Protein AF-A0A2E8YVP8-F1 (afdb_monomer)

Sequence (192 aa):
MTGPLPTWDESARPTTTTYDDADPGAVARGDHLRQIHDMYRQGLDQVAAALDTAVAARDDEAASATALGEARSGIHALGAPVRTAGSWCGQLCRAVEQHHRIEDAVLYPALRAADDGLAAVLDRLGEEHDVVHALLGRLDDALVVVAREPGDPAHLDALVKVYGHFRTLLESHFRYEESQIGTALGVHHVMV

Secondary structure (DSSP, 8-state):
--PPPP---GGG---PPP-TT--HHHHHHHHHHHHHHHHHHHHHHHHHHHHHHHHHTTT-HHHHHHHHHHHHHHHHTTT---SS--SGGGTGGGHHHHHHHHIIIIIHHHHHHH-GGGHHHHHHHHHHHHHHHHHHHHHHHHHHHHHHSTT-HHHHHHHHHHHHHHHHHHHHHHHHHHHHHHHHHHHTT---

Radius of gyration: 18.47 Å; Cα contacts (8 Å, |Δi|>4): 197; chains: 1; bounding box: 49×34×51 Å

Mean predicted aligned error: 5.98 Å

Solvent-accessible surface area (backbone atoms only — not comparable to full-atom values): 10652 Å² total; per-residu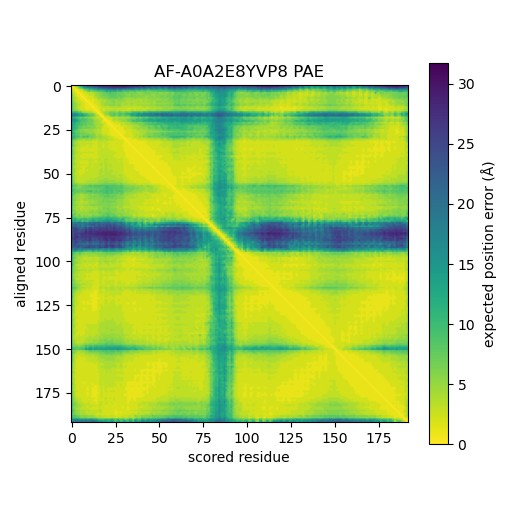e (Å²): 145,83,74,80,80,87,83,78,67,72,88,74,56,65,78,50,83,78,70,81,85,57,52,73,66,21,43,59,60,12,44,55,60,52,55,55,49,52,56,50,52,52,47,53,50,54,26,49,54,21,47,54,46,20,64,74,26,62,92,37,64,70,58,17,51,51,22,46,51,51,21,50,54,39,48,32,27,55,36,27,89,76,92,73,90,89,57,86,65,66,66,41,24,45,43,51,57,48,48,52,48,44,36,67,73,48,49,46,57,52,47,42,75,74,36,72,69,41,45,63,40,50,54,5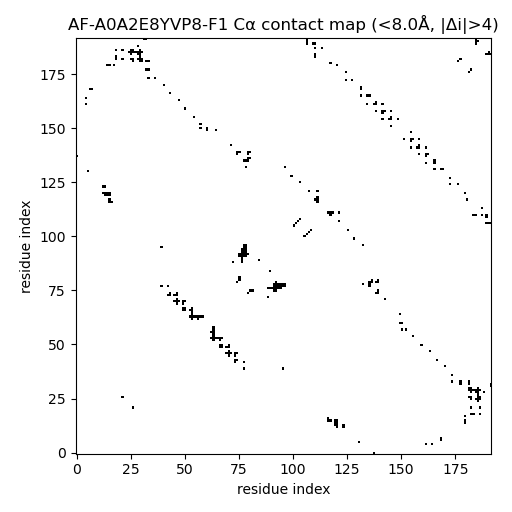0,50,54,57,48,49,56,54,52,54,55,45,32,49,54,46,46,53,33,52,52,49,33,73,75,50,70,88,48,67,68,44,50,53,51,36,53,52,51,48,54,52,46,52,54,49,54,55,52,47,51,53,50,48,44,73,62,44,22,48,50,28,22,68,70,68,55,84,131

pLDDT: mean 85.73, std 14.08, range [39.97, 97.88]

Nearest PDB structures (foldseek):
  6egc-assembly1_A  TM=6.311E-01  e=5.365E-01  synthetic construct
  6ied-assembly1_A  TM=3.470E-01  e=7.064E+00  Bacillus subtilis subsp. subtilis str. 168
  7sqc-assembly1_1X  TM=2.617E-01  e=7.758E+00  Chlamydomonas reinhardtii

Structure (mmCIF, N/CA/C/O backbone):
data_AF-A0A2E8YVP8-F1
#
_entry.id   AF-A0A2E8YVP8-F1
#
loop_
_atom_site.group_PDB
_atom_site.id
_atom_site.type_symbol
_atom_site.label_atom_id
_atom_site.label_alt_id
_atom_site.label_comp_id
_atom_site.label_asym_id
_atom_site.label_entity_id
_atom_site.label_seq_id
_atom_site.pdbx_PDB_ins_code
_atom_site.Cartn_x
_atom_site.Cartn_y
_atom_site.Cartn_z
_atom_site.occupancy
_atom_site.B_iso_or_equiv
_atom_site.auth_seq_id
_atom_site.auth_comp_id
_atom_site.auth_asym_id
_atom_site.auth_atom_id
_atom_site.pdbx_PDB_model_num
ATOM 1 N N . MET A 1 1 ? -17.710 -13.705 5.994 1.00 51.75 1 MET A N 1
ATOM 2 C CA . MET A 1 1 ? -16.408 -13.004 5.951 1.00 51.75 1 MET A CA 1
ATOM 3 C C . MET A 1 1 ? -15.440 -13.536 7.014 1.00 51.75 1 MET A C 1
ATOM 5 O O . MET A 1 1 ? -14.935 -12.793 7.840 1.00 51.75 1 MET A O 1
ATOM 9 N N . THR A 1 2 ? -15.171 -14.841 7.030 1.00 57.25 2 THR A N 1
ATOM 10 C CA . THR A 1 2 ? -14.447 -15.500 8.142 1.00 57.25 2 THR A CA 1
ATOM 11 C C . THR A 1 2 ? -13.224 -16.289 7.672 1.00 57.25 2 THR A C 1
ATOM 13 O O . THR A 1 2 ? -12.703 -17.125 8.403 1.00 57.25 2 THR A O 1
ATOM 16 N N . GLY A 1 3 ? -12.755 -16.031 6.448 1.00 71.50 3 GLY A N 1
ATOM 17 C CA . GLY A 1 3 ? -11.550 -16.665 5.921 1.00 71.50 3 GLY A CA 1
ATOM 18 C C . GLY A 1 3 ? -10.274 -16.120 6.577 1.00 71.50 3 GLY A C 1
ATOM 19 O O . GLY A 1 3 ? -10.252 -14.951 6.997 1.00 71.50 3 GLY A O 1
ATOM 20 N N . PRO A 1 4 ? -9.202 -16.931 6.647 1.00 86.38 4 PRO A N 1
ATOM 21 C CA . PRO A 1 4 ? -7.904 -16.466 7.121 1.00 86.38 4 PRO A CA 1
ATOM 22 C C . PRO A 1 4 ? -7.440 -15.233 6.332 1.00 86.38 4 PRO A C 1
ATOM 24 O O . PRO A 1 4 ? -7.869 -14.980 5.201 1.00 86.38 4 PRO A O 1
ATOM 27 N N . LEU A 1 5 ? -6.615 -14.403 6.965 1.00 88.75 5 LEU A N 1
ATOM 28 C CA . LEU A 1 5 ? -5.950 -13.314 6.260 1.00 88.75 5 LEU A CA 1
ATOM 29 C C . LEU A 1 5 ? -4.903 -13.932 5.316 1.00 88.75 5 LEU A C 1
ATOM 31 O O . LEU A 1 5 ? -4.188 -14.837 5.749 1.00 88.75 5 LEU A O 1
ATOM 35 N N . PRO A 1 6 ? -4.855 -13.519 4.037 1.00 90.69 6 PRO A N 1
ATOM 36 C CA . PRO A 1 6 ? -3.891 -14.049 3.078 1.00 90.69 6 PRO A CA 1
ATOM 37 C C . PRO A 1 6 ? -2.466 -13.737 3.534 1.00 90.69 6 PRO A C 1
ATOM 39 O O . PRO A 1 6 ? -2.234 -12.733 4.196 1.00 90.69 6 PRO A O 1
ATOM 42 N N . THR A 1 7 ? -1.504 -14.570 3.167 1.00 91.31 7 THR A N 1
ATOM 43 C CA . THR A 1 7 ? -0.080 -14.351 3.448 1.00 91.31 7 THR A CA 1
ATOM 44 C C . THR A 1 7 ? 0.718 -14.618 2.186 1.00 91.31 7 THR A C 1
ATOM 46 O O . THR A 1 7 ? 0.328 -15.475 1.391 1.00 91.31 7 THR A O 1
ATOM 49 N N . TRP A 1 8 ? 1.844 -13.935 2.016 1.00 92.75 8 TRP A N 1
ATOM 50 C CA . TRP A 1 8 ? 2.792 -14.241 0.950 1.00 92.75 8 TRP A CA 1
ATOM 51 C C . TRP A 1 8 ? 3.976 -15.023 1.505 1.00 92.75 8 TRP A C 1
ATOM 53 O O . TRP A 1 8 ? 4.481 -14.711 2.582 1.00 92.75 8 TRP A O 1
ATOM 63 N N . ASP A 1 9 ? 4.417 -16.033 0.760 1.00 93.38 9 ASP A N 1
ATOM 64 C CA . ASP A 1 9 ? 5.746 -16.599 0.951 1.00 93.38 9 ASP A CA 1
ATOM 65 C C . ASP A 1 9 ? 6.746 -15.683 0.243 1.00 93.38 9 ASP A C 1
ATOM 67 O O . ASP A 1 9 ? 6.976 -15.797 -0.960 1.00 93.38 9 ASP A O 1
ATOM 71 N N . GLU A 1 10 ? 7.301 -14.728 0.988 1.00 93.25 10 GLU A N 1
ATOM 72 C CA . GLU A 1 10 ? 8.244 -13.757 0.430 1.00 93.25 10 GLU A CA 1
ATOM 73 C C . GLU A 1 10 ? 9.503 -14.430 -0.134 1.00 93.25 10 GLU A C 1
ATOM 75 O O . GLU A 1 10 ? 10.103 -13.902 -1.065 1.00 93.25 10 GLU A O 1
ATOM 80 N N . SER A 1 11 ? 9.879 -15.609 0.379 1.00 93.56 11 SER A N 1
ATOM 81 C CA . SER A 1 11 ? 11.057 -16.346 -0.092 1.00 93.56 11 SER A CA 1
ATOM 82 C C . SER A 1 11 ? 10.854 -17.008 -1.456 1.00 93.56 11 SER A C 1
ATOM 84 O O . SER A 1 11 ? 11.827 -17.321 -2.139 1.00 93.56 11 SER A O 1
ATOM 86 N N . ALA A 1 12 ? 9.596 -17.191 -1.862 1.00 94.62 12 ALA A N 1
ATOM 87 C CA . ALA A 1 12 ? 9.220 -17.745 -3.155 1.00 94.62 12 ALA A CA 1
ATOM 88 C C . ALA A 1 12 ? 9.044 -16.674 -4.245 1.00 94.62 12 ALA A C 1
ATOM 90 O O . ALA A 1 12 ? 8.767 -17.022 -5.395 1.00 94.62 12 ALA A O 1
ATOM 91 N N . ARG A 1 13 ? 9.182 -15.379 -3.915 1.00 97.00 13 ARG A N 1
ATOM 92 C CA . ARG A 1 13 ? 9.073 -14.298 -4.901 1.00 97.00 13 ARG A CA 1
ATOM 93 C C . ARG A 1 13 ? 10.188 -14.423 -5.951 1.00 97.00 13 ARG A C 1
ATOM 95 O O . ARG A 1 13 ? 11.355 -14.542 -5.575 1.00 97.00 13 ARG A O 1
ATOM 102 N N . PRO A 1 14 ? 9.865 -14.377 -7.257 1.00 97.06 14 PRO A N 1
ATOM 103 C CA . PRO A 1 14 ? 10.881 -14.341 -8.297 1.00 97.06 14 PRO A CA 1
ATOM 104 C C . PRO A 1 14 ? 11.706 -13.059 -8.184 1.00 97.06 14 PRO A C 1
ATOM 106 O O . PRO A 1 14 ? 11.237 -12.040 -7.680 1.00 97.06 14 PRO A O 1
ATOM 109 N N . THR A 1 15 ? 12.931 -13.094 -8.685 1.00 94.25 15 THR A N 1
ATOM 110 C CA . THR A 1 15 ? 13.772 -11.902 -8.786 1.00 94.25 15 THR A CA 1
ATOM 111 C C . THR A 1 15 ? 14.231 -11.719 -10.219 1.00 94.25 15 THR A C 1
ATOM 113 O O . THR A 1 15 ? 14.512 -12.702 -10.906 1.00 94.25 15 THR A O 1
ATOM 116 N N . THR A 1 16 ? 14.326 -10.472 -10.665 1.00 85.00 16 THR A N 1
ATOM 117 C CA . THR A 1 16 ? 14.905 -10.154 -11.974 1.00 85.00 16 THR A CA 1
ATOM 118 C C . THR A 1 16 ? 16.432 -10.057 -11.899 1.00 85.00 16 THR A C 1
ATOM 120 O O . THR A 1 16 ? 17.027 -10.095 -10.819 1.00 85.00 16 THR A O 1
ATOM 123 N N . THR A 1 17 ? 17.076 -9.948 -13.061 1.00 75.25 17 THR A N 1
ATOM 124 C CA . THR A 1 17 ? 18.485 -9.554 -13.139 1.00 75.25 17 THR A CA 1
ATOM 125 C C . THR A 1 17 ? 18.629 -8.126 -12.628 1.00 75.25 17 THR A C 1
ATOM 127 O O . THR A 1 17 ? 17.827 -7.250 -12.943 1.00 75.25 17 THR A O 1
ATOM 130 N N . THR A 1 18 ? 19.653 -7.893 -11.819 1.00 76.00 18 THR A N 1
ATOM 131 C CA . THR A 1 18 ? 19.935 -6.583 -11.250 1.00 76.00 18 THR A CA 1
ATOM 132 C C . THR A 1 18 ? 20.455 -5.630 -12.325 1.00 76.00 18 THR A C 1
ATOM 134 O O . THR A 1 18 ? 21.320 -5.972 -13.131 1.00 76.00 18 THR A O 1
ATOM 137 N N . TYR A 1 19 ? 19.944 -4.400 -12.331 1.00 85.88 19 TYR A N 1
ATOM 138 C CA . TYR A 1 19 ? 20.445 -3.319 -13.183 1.00 85.88 19 TYR A CA 1
ATOM 139 C C . TYR A 1 19 ? 21.684 -2.669 -12.540 1.00 85.88 19 TYR A C 1
ATOM 141 O O . TYR A 1 19 ? 21.723 -1.457 -12.341 1.00 85.88 19 TYR A O 1
ATOM 149 N N . ASP A 1 20 ? 22.681 -3.484 -12.174 1.00 82.56 20 ASP A N 1
ATOM 150 C CA . ASP A 1 20 ? 23.844 -3.059 -11.372 1.00 82.56 20 ASP A CA 1
ATOM 151 C C . ASP A 1 20 ? 24.718 -2.018 -12.087 1.00 82.56 20 ASP A C 1
ATOM 153 O O . ASP A 1 20 ? 25.321 -1.160 -11.443 1.00 82.56 20 ASP A O 1
ATOM 157 N N . ASP A 1 21 ? 24.738 -2.055 -13.422 1.00 86.56 21 ASP A N 1
ATOM 158 C CA . ASP A 1 21 ? 25.460 -1.101 -14.270 1.00 86.56 21 ASP A CA 1
ATOM 159 C C . ASP A 1 21 ? 24.611 0.133 -14.651 1.00 86.56 21 ASP A C 1
ATOM 161 O O . ASP A 1 21 ? 25.024 0.934 -15.496 1.00 86.56 21 ASP A O 1
ATOM 165 N N . ALA A 1 22 ? 23.412 0.301 -14.073 1.00 89.25 22 ALA A N 1
ATOM 166 C CA . ALA A 1 22 ? 22.547 1.441 -14.369 1.00 89.25 22 ALA A CA 1
ATOM 167 C C . ALA A 1 22 ? 23.219 2.769 -14.000 1.00 89.25 22 ALA A C 1
ATOM 169 O O . ALA A 1 22 ? 23.751 2.952 -12.903 1.00 89.25 22 ALA A O 1
ATOM 170 N N . ASP A 1 23 ? 23.147 3.741 -14.912 1.00 92.62 23 ASP A N 1
ATOM 171 C CA . ASP A 1 23 ? 23.671 5.069 -14.634 1.00 92.62 23 ASP A CA 1
ATOM 172 C C . ASP A 1 23 ? 22.847 5.765 -13.526 1.00 92.62 23 ASP A C 1
ATOM 174 O O . ASP A 1 23 ? 21.640 5.525 -13.400 1.00 92.62 23 ASP A O 1
ATOM 178 N N . PRO A 1 24 ? 23.445 6.677 -12.736 1.00 91.38 24 PRO A N 1
ATOM 179 C CA . PRO A 1 24 ? 22.725 7.385 -11.675 1.00 91.38 24 PRO A CA 1
ATOM 180 C C . PRO A 1 24 ? 21.468 8.128 -12.153 1.00 91.38 24 PRO A C 1
ATOM 182 O O . PRO A 1 24 ? 20.523 8.307 -11.388 1.00 91.38 24 PRO A O 1
ATOM 185 N N . GLY A 1 25 ? 21.436 8.559 -13.416 1.00 88.62 25 GLY A N 1
ATOM 186 C CA . GLY A 1 25 ? 20.264 9.166 -14.028 1.00 88.62 25 GLY A CA 1
ATOM 187 C C . GLY A 1 25 ? 19.136 8.162 -14.267 1.00 88.62 25 GLY A C 1
ATOM 188 O O . GLY A 1 25 ? 17.979 8.532 -14.092 1.00 88.62 25 GLY A O 1
ATOM 189 N N . ALA A 1 26 ? 19.430 6.913 -14.635 1.00 87.94 26 ALA A N 1
ATOM 190 C CA . ALA A 1 26 ? 18.430 5.846 -14.727 1.00 87.94 26 ALA A CA 1
ATOM 191 C C . ALA A 1 26 ? 17.824 5.535 -13.357 1.00 87.94 26 ALA A C 1
ATOM 193 O O . ALA A 1 26 ? 16.604 5.525 -13.221 1.00 87.94 26 ALA A O 1
ATOM 194 N N . VAL A 1 27 ? 18.655 5.404 -12.322 1.00 87.88 27 VAL A N 1
ATOM 195 C CA . VAL A 1 27 ? 18.172 5.217 -10.945 1.00 87.88 27 VAL A CA 1
ATOM 196 C C . VAL A 1 27 ? 17.266 6.379 -10.522 1.00 87.88 27 VAL A C 1
ATOM 198 O O . VAL A 1 27 ? 16.164 6.152 -10.034 1.00 87.88 27 VAL A O 1
ATOM 201 N N . ALA A 1 28 ? 17.676 7.624 -10.785 1.00 88.00 28 ALA A N 1
ATOM 202 C CA . ALA A 1 28 ? 16.879 8.805 -10.450 1.00 88.00 28 ALA A CA 1
ATOM 203 C C . ALA A 1 28 ? 15.550 8.889 -11.224 1.00 88.00 28 ALA A C 1
ATOM 205 O O . ALA A 1 28 ? 14.553 9.340 -10.668 1.00 88.00 28 ALA A O 1
ATOM 206 N N . ARG A 1 29 ? 15.510 8.451 -12.492 1.00 86.31 29 ARG A N 1
ATOM 207 C CA . ARG A 1 29 ? 14.262 8.374 -13.275 1.00 86.31 29 ARG A CA 1
ATOM 208 C C . ARG A 1 29 ? 13.291 7.340 -12.702 1.00 86.31 29 ARG A C 1
ATOM 210 O O . ARG A 1 29 ? 12.091 7.587 -12.692 1.00 86.31 29 ARG A O 1
ATOM 217 N N . GLY A 1 30 ? 13.816 6.220 -12.210 1.00 84.06 30 GLY A N 1
ATOM 218 C CA . GLY A 1 30 ? 13.044 5.151 -11.574 1.00 84.06 30 GLY A CA 1
ATOM 219 C C . GLY A 1 30 ? 12.502 5.482 -10.180 1.00 84.06 30 GLY A C 1
ATOM 220 O O . GLY A 1 30 ? 11.604 4.810 -9.681 1.00 84.06 30 GLY A O 1
ATOM 221 N N . ASP A 1 31 ? 13.016 6.540 -9.549 1.00 89.12 31 ASP A N 1
ATOM 222 C CA . ASP A 1 31 ? 12.697 6.903 -8.165 1.00 89.12 31 ASP A CA 1
ATOM 223 C C . ASP A 1 31 ? 11.261 7.430 -7.977 1.00 89.12 31 ASP A C 1
ATOM 225 O O . ASP A 1 31 ? 10.768 7.505 -6.850 1.00 89.12 31 ASP A O 1
ATOM 229 N N . HIS A 1 32 ? 10.564 7.782 -9.066 1.00 88.88 32 HIS A N 1
ATOM 230 C CA . HIS A 1 32 ? 9.198 8.307 -8.987 1.00 88.88 32 HIS A CA 1
ATOM 231 C C . HIS A 1 32 ? 8.217 7.305 -8.360 1.00 88.88 32 HIS A C 1
ATOM 233 O O . HIS A 1 32 ? 7.382 7.703 -7.548 1.00 88.88 32 HIS A O 1
ATOM 239 N N . LEU A 1 33 ? 8.373 6.009 -8.657 1.00 91.88 33 LEU A N 1
ATOM 240 C CA . LEU A 1 33 ? 7.554 4.944 -8.074 1.00 91.88 33 LEU A CA 1
ATOM 241 C C . LEU A 1 33 ? 7.644 4.946 -6.540 1.00 91.88 33 LEU A C 1
ATOM 243 O O . LEU A 1 33 ? 6.638 5.043 -5.841 1.00 91.88 33 LEU A O 1
ATOM 247 N N . ARG A 1 34 ? 8.871 4.971 -6.009 1.00 92.44 34 ARG A N 1
ATOM 248 C CA . ARG A 1 34 ? 9.121 5.044 -4.564 1.00 92.44 34 ARG A CA 1
ATOM 249 C C . ARG A 1 34 ? 8.517 6.306 -3.941 1.00 92.44 34 ARG A C 1
ATOM 251 O O . ARG A 1 34 ? 7.981 6.248 -2.841 1.00 92.44 34 ARG A O 1
ATOM 258 N N . GLN A 1 35 ? 8.575 7.448 -4.628 1.00 90.06 35 GLN A N 1
ATOM 259 C CA . GLN A 1 35 ? 7.973 8.695 -4.136 1.00 90.06 35 GLN A CA 1
ATOM 260 C C . GLN A 1 35 ? 6.442 8.597 -4.033 1.00 90.06 35 GLN A C 1
ATOM 262 O O . GLN A 1 35 ? 5.859 9.102 -3.071 1.00 90.06 35 GLN A O 1
ATOM 267 N N . ILE A 1 36 ? 5.793 7.929 -4.992 1.00 88.00 36 ILE A N 1
ATOM 268 C CA . ILE A 1 36 ? 4.358 7.621 -4.935 1.00 88.00 36 ILE A CA 1
ATOM 269 C C . ILE A 1 36 ? 4.068 6.688 -3.749 1.00 88.00 36 ILE A C 1
ATOM 271 O O . ILE A 1 36 ? 3.160 6.966 -2.962 1.00 88.00 36 ILE A O 1
ATOM 275 N N . HIS A 1 37 ? 4.872 5.642 -3.545 1.00 92.75 37 HIS A N 1
ATOM 276 C CA . HIS A 1 37 ? 4.718 4.745 -2.395 1.00 92.75 37 HIS A CA 1
ATOM 277 C C . HIS A 1 37 ? 4.914 5.455 -1.055 1.00 92.75 37 HIS A C 1
ATOM 279 O O . HIS A 1 37 ? 4.157 5.214 -0.117 1.00 92.75 37 HIS A O 1
ATOM 285 N N . ASP A 1 38 ? 5.868 6.380 -0.950 1.00 90.81 38 ASP A N 1
ATOM 286 C CA . ASP A 1 38 ? 6.093 7.166 0.266 1.00 90.81 38 ASP A CA 1
ATOM 287 C C . ASP A 1 38 ? 4.871 8.016 0.638 1.00 90.81 38 ASP A C 1
ATOM 289 O O . ASP A 1 38 ? 4.542 8.147 1.821 1.00 90.81 38 ASP A O 1
ATOM 293 N N . MET A 1 39 ? 4.147 8.547 -0.352 1.00 86.75 39 MET A N 1
ATOM 294 C CA . MET A 1 39 ? 2.866 9.218 -0.116 1.00 86.75 39 MET A CA 1
ATOM 295 C C . MET A 1 39 ? 1.829 8.243 0.471 1.00 86.75 39 MET A C 1
ATOM 297 O O . MET A 1 39 ? 1.125 8.596 1.422 1.00 86.75 39 MET A O 1
ATOM 301 N N . TYR A 1 40 ? 1.747 7.008 -0.034 1.00 87.19 40 TYR A N 1
ATOM 302 C CA . TYR A 1 40 ? 0.845 5.989 0.520 1.00 87.19 40 TYR A CA 1
ATOM 303 C C . TYR A 1 40 ? 1.248 5.540 1.924 1.00 87.19 40 TYR A C 1
ATOM 305 O O . TYR A 1 40 ? 0.380 5.414 2.790 1.00 87.19 40 TYR A O 1
ATOM 313 N N . ARG A 1 41 ? 2.548 5.381 2.196 1.00 91.12 41 ARG A N 1
ATOM 314 C CA . ARG A 1 41 ? 3.078 5.095 3.540 1.00 91.12 41 ARG A CA 1
ATOM 315 C C . ARG A 1 41 ? 2.642 6.152 4.553 1.00 91.12 41 ARG A C 1
ATOM 317 O O . ARG A 1 41 ? 2.144 5.801 5.620 1.00 91.12 41 ARG A O 1
ATOM 324 N N . GLN A 1 42 ? 2.720 7.433 4.193 1.00 86.25 42 GLN A N 1
ATOM 325 C CA . GLN A 1 42 ? 2.238 8.522 5.051 1.00 86.25 42 GLN A CA 1
ATOM 326 C C . GLN A 1 42 ? 0.724 8.441 5.308 1.00 86.25 42 GLN A C 1
ATOM 328 O O . GLN A 1 42 ? 0.275 8.695 6.426 1.00 86.25 42 GLN A O 1
ATOM 333 N N . GLY A 1 43 ? -0.073 8.066 4.303 1.00 85.19 43 GLY A N 1
ATOM 334 C CA . GLY A 1 43 ? -1.510 7.824 4.475 1.00 85.19 43 GLY A CA 1
ATOM 335 C C . GLY A 1 43 ? -1.804 6.660 5.430 1.00 85.19 43 GLY A C 1
ATOM 336 O O . GLY A 1 43 ? -2.675 6.767 6.295 1.00 85.19 43 GLY A O 1
ATOM 337 N N . LEU A 1 44 ? -1.032 5.572 5.338 1.00 89.81 44 LEU A N 1
ATOM 338 C CA . LEU A 1 44 ? -1.120 4.432 6.257 1.00 89.81 44 LEU A CA 1
ATOM 339 C C . LEU A 1 44 ? -0.740 4.818 7.701 1.00 89.81 44 LEU A C 1
ATOM 341 O O . LEU A 1 44 ? -1.314 4.308 8.668 1.00 89.81 44 LEU A O 1
ATOM 345 N N . ASP A 1 45 ? 0.208 5.730 7.889 1.00 89.75 45 ASP A N 1
ATOM 346 C CA . ASP A 1 45 ? 0.536 6.247 9.221 1.00 89.75 45 ASP A CA 1
ATOM 347 C C . ASP A 1 45 ? -0.618 7.039 9.836 1.00 89.75 45 ASP A C 1
ATOM 349 O O . ASP A 1 45 ? -0.946 6.844 11.007 1.00 89.75 45 ASP A O 1
ATOM 353 N N . GLN A 1 46 ? -1.295 7.864 9.037 1.00 86.94 46 GLN A N 1
ATOM 354 C CA . GLN A 1 46 ? -2.450 8.639 9.497 1.00 86.94 46 GLN A CA 1
ATOM 355 C C . GLN A 1 46 ? -3.613 7.734 9.918 1.00 86.94 46 GLN A C 1
ATOM 357 O O . GLN A 1 46 ? -4.202 7.938 10.979 1.00 86.94 46 GLN A O 1
ATOM 362 N N . VAL A 1 47 ? -3.916 6.693 9.133 1.00 88.69 47 VAL A N 1
ATOM 363 C CA . VAL A 1 47 ? -4.961 5.722 9.496 1.00 88.69 47 VAL A CA 1
ATOM 364 C C . VAL A 1 47 ? -4.596 4.961 10.770 1.00 88.69 47 VAL A C 1
ATOM 366 O O . VAL A 1 47 ? -5.459 4.764 11.624 1.00 88.69 47 VAL A O 1
ATOM 369 N N . ALA A 1 48 ? -3.333 4.549 10.920 1.00 92.38 48 ALA A N 1
ATOM 370 C CA . ALA A 1 48 ? -2.880 3.851 12.121 1.00 92.38 48 ALA A CA 1
ATOM 371 C C . ALA A 1 48 ? -3.083 4.717 13.373 1.00 92.38 48 ALA A C 1
ATOM 373 O O . ALA A 1 48 ? -3.696 4.264 14.334 1.00 92.38 48 ALA A O 1
ATOM 374 N N . ALA A 1 49 ? -2.671 5.987 13.317 1.00 91.88 49 ALA A N 1
ATOM 375 C CA . ALA A 1 49 ? -2.840 6.929 14.420 1.00 91.88 49 ALA A CA 1
ATOM 376 C C . ALA A 1 49 ? -4.319 7.167 14.784 1.00 91.88 49 ALA A C 1
ATOM 378 O O . ALA A 1 49 ? -4.666 7.272 15.964 1.00 91.88 49 ALA A O 1
ATOM 379 N N . ALA A 1 50 ? -5.207 7.219 13.787 1.00 90.75 50 ALA A N 1
ATOM 380 C CA . ALA A 1 50 ? -6.643 7.352 14.018 1.00 90.75 50 ALA A CA 1
ATOM 381 C C . ALA A 1 50 ? -7.238 6.097 14.685 1.00 90.75 50 ALA A C 1
ATOM 383 O O . ALA A 1 50 ? -8.022 6.209 15.627 1.00 90.75 50 ALA A O 1
ATOM 384 N N . LEU A 1 51 ? -6.829 4.896 14.262 1.00 92.81 51 LEU A N 1
ATOM 385 C CA . LEU A 1 51 ? -7.252 3.646 14.905 1.00 92.81 51 LEU A CA 1
ATOM 386 C C . LEU A 1 51 ? -6.720 3.523 16.338 1.00 92.81 51 LEU A C 1
ATOM 388 O O . LEU A 1 51 ? -7.482 3.156 17.230 1.00 92.81 51 LEU A O 1
ATOM 392 N N . ASP A 1 52 ? -5.463 3.891 16.584 1.00 95.12 52 ASP A N 1
ATOM 393 C CA . ASP A 1 52 ? -4.889 3.921 17.934 1.00 95.12 52 ASP A CA 1
ATOM 394 C C . ASP A 1 52 ? -5.671 4.879 18.845 1.00 95.12 52 ASP A C 1
ATOM 396 O O . ASP A 1 52 ? -5.977 4.551 19.995 1.00 95.12 52 ASP A O 1
ATOM 400 N N . THR A 1 53 ? -6.073 6.037 18.312 1.00 93.69 53 THR A N 1
ATOM 401 C CA . THR A 1 53 ? -6.926 7.001 19.020 1.00 93.69 53 THR A CA 1
ATOM 402 C C . THR A 1 53 ? -8.301 6.409 19.332 1.00 93.69 53 THR A C 1
ATOM 404 O O . THR A 1 53 ? -8.764 6.509 20.468 1.00 93.69 53 THR A O 1
ATOM 407 N N . ALA A 1 54 ? -8.935 5.731 18.370 1.00 91.19 54 ALA A N 1
ATOM 408 C CA . ALA A 1 54 ? -10.227 5.072 18.572 1.00 91.19 54 ALA A CA 1
ATOM 409 C C . ALA A 1 54 ? -10.167 3.990 19.663 1.00 91.19 54 ALA A C 1
ATOM 411 O O . ALA A 1 54 ? -11.086 3.873 20.476 1.00 91.19 54 ALA A O 1
ATOM 412 N N . VAL A 1 55 ? -9.069 3.229 19.701 1.00 93.12 55 VAL A N 1
ATOM 413 C CA . VAL A 1 55 ? -8.791 2.183 20.696 1.00 93.12 55 VAL A CA 1
ATOM 414 C C . VAL A 1 55 ? -8.520 2.774 22.081 1.00 93.12 55 VAL A C 1
ATOM 416 O O . VAL A 1 55 ? -8.963 2.209 23.087 1.00 93.12 55 VAL A O 1
ATOM 419 N N . ALA A 1 56 ? -7.805 3.897 22.158 1.00 94.38 56 ALA A N 1
ATOM 420 C CA . ALA A 1 56 ? -7.552 4.608 23.409 1.00 94.38 56 ALA A CA 1
ATOM 421 C C . ALA A 1 56 ? -8.828 5.253 23.976 1.00 94.38 56 ALA A C 1
ATOM 423 O O . ALA A 1 56 ? -9.021 5.270 25.188 1.00 94.38 56 ALA A O 1
ATOM 424 N N . ALA A 1 57 ? -9.716 5.727 23.102 1.00 91.94 57 ALA A N 1
ATOM 425 C CA . ALA A 1 57 ? -10.984 6.357 23.452 1.00 91.94 57 ALA A CA 1
ATOM 426 C C . ALA A 1 57 ? -12.162 5.371 23.554 1.00 91.94 57 ALA A C 1
ATOM 428 O O . ALA A 1 57 ? -13.307 5.800 23.519 1.00 91.94 57 ALA A O 1
ATOM 429 N N . ARG A 1 58 ? -11.926 4.056 23.676 1.00 87.75 58 ARG A N 1
ATOM 430 C CA . ARG A 1 58 ? -12.988 3.028 23.606 1.00 87.75 58 ARG A CA 1
ATOM 431 C C . ARG A 1 58 ? -14.134 3.195 24.618 1.00 87.75 58 ARG A C 1
ATOM 433 O O . ARG A 1 58 ? -15.234 2.727 24.352 1.00 87.75 58 ARG A O 1
ATOM 440 N N . ASP A 1 59 ? -13.871 3.848 25.751 1.00 89.62 59 ASP A N 1
ATOM 441 C CA . ASP A 1 59 ? -14.861 4.113 26.806 1.00 89.62 59 ASP A CA 1
ATOM 442 C C . ASP A 1 59 ? -15.563 5.482 26.640 1.00 89.62 59 ASP A C 1
ATOM 444 O O . ASP A 1 59 ? -16.488 5.803 27.386 1.00 89.62 59 ASP A O 1
ATOM 448 N N . ASP A 1 60 ? -15.139 6.292 25.663 1.00 90.56 60 ASP A N 1
ATOM 449 C CA . ASP A 1 60 ? -15.752 7.560 25.259 1.00 90.56 60 ASP A CA 1
ATOM 450 C C . ASP A 1 60 ? -16.303 7.414 23.834 1.00 90.56 60 ASP A C 1
ATOM 452 O O . ASP A 1 60 ? -15.590 7.552 22.837 1.00 90.56 60 ASP A O 1
ATOM 456 N N . GLU A 1 61 ? -17.600 7.119 23.739 1.00 85.38 61 GLU A N 1
ATOM 457 C CA . GLU A 1 61 ? -18.276 6.838 22.468 1.00 85.38 61 GLU A CA 1
ATOM 458 C C . GLU A 1 61 ? -18.120 7.981 21.450 1.00 85.38 61 GLU A C 1
ATOM 460 O O . GLU A 1 61 ? -17.898 7.727 20.266 1.00 85.38 61 GLU A O 1
ATOM 465 N N . ALA A 1 62 ? -18.176 9.242 21.893 1.00 88.25 62 ALA A N 1
ATOM 466 C CA . ALA A 1 62 ? -18.083 10.396 21.001 1.00 88.25 62 ALA A CA 1
ATOM 467 C C . ALA A 1 62 ? -16.657 10.582 20.457 1.00 88.25 62 ALA A C 1
ATOM 469 O O . ALA A 1 62 ? -16.469 10.839 19.260 1.00 88.25 62 ALA A O 1
ATOM 470 N N . ALA A 1 63 ? -15.649 10.425 21.317 1.00 88.75 63 ALA A N 1
ATOM 471 C CA . ALA A 1 63 ? -14.250 10.489 20.910 1.00 88.75 63 ALA A CA 1
ATOM 472 C C . ALA A 1 63 ? -13.866 9.299 20.013 1.00 88.75 63 ALA A C 1
ATOM 474 O O . ALA A 1 63 ? -13.241 9.499 18.968 1.00 88.75 63 ALA A O 1
ATOM 475 N N . SER A 1 64 ? -14.307 8.082 20.353 1.00 87.50 64 SER A N 1
ATOM 476 C CA . SER A 1 64 ? -14.080 6.885 19.535 1.00 87.50 64 SER A CA 1
ATOM 477 C C . SER A 1 64 ? -14.743 7.004 18.160 1.00 87.50 64 SER A C 1
ATOM 479 O O . SER A 1 64 ? -14.096 6.760 17.142 1.00 87.50 64 SER A O 1
ATOM 481 N N . ALA A 1 65 ? -15.997 7.469 18.095 1.00 87.00 65 ALA A N 1
ATOM 482 C CA . ALA A 1 65 ? -16.705 7.677 16.832 1.00 87.00 65 ALA A CA 1
ATOM 483 C C . ALA A 1 65 ? -16.018 8.720 15.934 1.00 87.00 65 ALA A C 1
ATOM 485 O O . ALA A 1 65 ? -15.949 8.535 14.718 1.00 87.00 65 ALA A O 1
ATOM 486 N N . THR A 1 66 ? -15.473 9.790 16.522 1.00 89.69 66 THR A N 1
ATOM 487 C CA . THR A 1 66 ? -14.709 10.807 15.782 1.00 89.69 66 THR A CA 1
ATOM 488 C C . THR A 1 66 ? -13.451 10.199 15.160 1.00 89.69 66 THR A C 1
ATOM 490 O O . THR A 1 66 ? -13.257 10.296 13.947 1.00 89.69 66 THR A O 1
ATOM 493 N N . ALA A 1 67 ? -12.648 9.493 15.959 1.00 88.00 67 ALA A N 1
ATOM 494 C CA . ALA A 1 67 ? -11.425 8.840 15.496 1.00 88.00 67 ALA A CA 1
ATOM 495 C C . ALA A 1 67 ? -11.698 7.744 14.446 1.00 88.00 67 ALA A C 1
ATOM 497 O O . ALA A 1 67 ? -10.977 7.612 13.458 1.00 88.00 67 ALA A O 1
ATOM 498 N N . LEU A 1 68 ? -12.795 6.997 14.594 1.00 87.06 68 LEU A N 1
ATOM 499 C CA . LEU A 1 68 ? -13.259 6.036 13.591 1.00 87.06 68 LEU A CA 1
ATOM 500 C C . LEU A 1 68 ? -13.683 6.706 12.281 1.00 87.06 68 LEU A C 1
ATOM 502 O O . LEU A 1 68 ? -13.451 6.149 11.208 1.00 87.06 68 LEU A O 1
ATOM 506 N N . GLY A 1 69 ? -14.280 7.897 12.342 1.00 86.31 69 GLY A N 1
ATOM 507 C CA . GLY A 1 69 ? -14.586 8.706 11.162 1.00 86.31 69 GLY A CA 1
ATOM 508 C C . GLY A 1 69 ? -13.328 9.140 10.403 1.00 86.31 69 GLY A C 1
ATOM 509 O O . GLY A 1 69 ? -13.302 9.088 9.169 1.00 86.31 69 GLY A O 1
ATOM 510 N N . GLU A 1 70 ? -12.268 9.502 11.125 1.00 87.25 70 GLU A N 1
ATOM 511 C CA . GLU A 1 70 ? -10.956 9.826 10.553 1.00 87.25 70 GLU A CA 1
ATOM 512 C C . GLU A 1 70 ? -10.295 8.592 9.930 1.00 87.25 70 GLU A C 1
ATOM 514 O O . GLU A 1 70 ? -9.920 8.626 8.756 1.00 87.25 70 GLU A O 1
ATOM 519 N N . ALA A 1 71 ? -10.244 7.472 10.661 1.00 85.44 71 ALA A N 1
ATOM 520 C CA . ALA A 1 71 ? -9.707 6.206 10.164 1.00 85.44 71 ALA A CA 1
ATOM 521 C C . ALA A 1 71 ? -10.453 5.736 8.909 1.00 85.44 71 ALA A C 1
ATOM 523 O O . ALA A 1 71 ? -9.832 5.367 7.915 1.00 85.44 71 ALA A O 1
ATOM 524 N N . ARG A 1 72 ? -11.790 5.815 8.914 1.00 82.94 72 ARG A N 1
ATOM 525 C CA . ARG A 1 72 ? -12.628 5.505 7.751 1.00 82.94 72 ARG A CA 1
ATOM 526 C C . ARG A 1 72 ? -12.285 6.396 6.566 1.00 82.94 72 ARG A C 1
ATOM 528 O O . ARG A 1 72 ? -12.121 5.887 5.464 1.00 82.94 72 ARG A O 1
ATOM 535 N N . SER A 1 73 ? -12.173 7.704 6.785 1.00 81.69 73 SER A N 1
ATOM 536 C CA . SER A 1 73 ? -11.836 8.660 5.727 1.00 81.69 73 SER A CA 1
ATOM 537 C C . SER A 1 73 ? -10.459 8.369 5.127 1.00 81.69 73 SER A C 1
ATOM 539 O O . SER A 1 73 ? -10.316 8.394 3.907 1.00 81.69 73 SER A O 1
ATOM 541 N N . GLY A 1 74 ? -9.475 8.031 5.965 1.00 77.38 74 GLY A N 1
ATOM 542 C CA . GLY A 1 74 ? -8.134 7.643 5.533 1.00 77.38 74 GLY A CA 1
ATOM 543 C C . GLY A 1 74 ? -8.093 6.294 4.802 1.00 77.38 74 GLY A C 1
ATOM 544 O O . GLY A 1 74 ? -7.455 6.189 3.764 1.00 77.38 74 GLY A O 1
ATOM 545 N N . ILE A 1 75 ? -8.822 5.274 5.266 1.00 75.62 75 ILE A N 1
ATOM 546 C CA . ILE A 1 75 ? -8.915 3.969 4.580 1.00 75.62 75 ILE A CA 1
ATOM 547 C C . ILE A 1 75 ? -9.639 4.108 3.244 1.00 75.62 75 ILE A C 1
ATOM 549 O O . ILE A 1 75 ? -9.214 3.541 2.240 1.00 75.62 75 ILE A O 1
ATOM 553 N N . HIS A 1 76 ? -10.723 4.883 3.207 1.00 71.69 76 HIS A N 1
ATOM 554 C CA . HIS A 1 76 ? -11.430 5.185 1.965 1.00 71.69 76 HIS A CA 1
ATOM 555 C C . HIS A 1 76 ? -10.495 5.880 0.988 1.00 71.69 76 HIS A C 1
ATOM 557 O O . HIS A 1 76 ? -10.412 5.456 -0.161 1.00 71.69 76 HIS A O 1
ATOM 563 N N . ALA A 1 77 ? -9.690 6.825 1.470 1.00 68.88 77 ALA A N 1
ATOM 564 C CA . ALA A 1 77 ? -8.609 7.439 0.716 1.00 68.88 77 ALA A CA 1
ATOM 565 C C . ALA A 1 77 ? -7.528 6.464 0.193 1.00 68.88 77 ALA A C 1
ATOM 567 O O . ALA A 1 77 ? -6.771 6.863 -0.678 1.00 68.88 77 ALA A O 1
ATOM 568 N N . LEU A 1 78 ? -7.458 5.208 0.642 1.00 66.19 78 LEU A N 1
ATOM 569 C CA . LEU A 1 78 ? -6.487 4.207 0.173 1.00 66.19 78 LEU A CA 1
ATOM 570 C C . LEU A 1 78 ? -7.065 3.176 -0.817 1.00 66.19 78 LEU A C 1
ATOM 572 O O . LEU A 1 78 ? -6.336 2.279 -1.224 1.00 66.19 78 LEU A O 1
ATOM 576 N N . GLY A 1 79 ? -8.333 3.291 -1.242 1.00 56.75 79 GLY A N 1
ATOM 577 C CA . GLY A 1 79 ? -8.885 2.435 -2.311 1.00 56.75 79 GLY A CA 1
ATOM 578 C C . GLY A 1 79 ? -10.050 1.512 -1.937 1.00 56.75 79 GLY A C 1
ATOM 579 O O . GLY A 1 79 ? -10.296 0.536 -2.639 1.00 56.75 79 GLY A O 1
ATOM 580 N N . ALA A 1 80 ? -10.786 1.771 -0.853 1.00 51.72 80 ALA A N 1
ATOM 581 C CA . ALA A 1 80 ? -12.024 1.034 -0.572 1.00 51.72 80 ALA A CA 1
ATOM 582 C C . ALA A 1 80 ? -13.199 1.532 -1.455 1.00 51.72 80 ALA A C 1
ATOM 584 O O . ALA A 1 80 ? -13.388 2.746 -1.591 1.00 51.72 80 ALA A O 1
ATOM 585 N N . PRO A 1 81 ? -14.033 0.642 -2.036 1.00 46.38 81 PRO A N 1
ATOM 586 C CA . PRO A 1 81 ? -15.140 1.043 -2.901 1.00 46.38 81 PRO A CA 1
ATOM 587 C C . PRO A 1 81 ? -16.232 1.794 -2.122 1.00 46.38 81 PRO A C 1
ATOM 589 O O . PRO A 1 81 ? -17.013 1.222 -1.366 1.00 46.38 81 PRO A O 1
ATOM 592 N N . VAL A 1 82 ? -16.338 3.102 -2.355 1.00 45.38 82 VAL A N 1
ATOM 593 C CA . VAL A 1 82 ? -17.352 3.962 -1.735 1.00 45.38 82 VAL A CA 1
ATOM 594 C C . VAL A 1 82 ? -18.742 3.696 -2.335 1.00 45.38 82 VAL A C 1
ATOM 596 O O . VAL A 1 82 ? -18.960 3.903 -3.527 1.00 45.38 82 VAL A O 1
ATOM 599 N N . ARG A 1 83 ? -19.732 3.332 -1.503 1.00 46.41 83 ARG A N 1
ATOM 600 C CA . ARG A 1 83 ? -21.159 3.290 -1.907 1.00 46.41 83 ARG A CA 1
ATOM 601 C C . ARG A 1 83 ? -21.918 4.623 -1.760 1.00 46.41 83 ARG A C 1
ATOM 603 O O . ARG A 1 83 ? -23.097 4.670 -2.091 1.00 46.41 83 ARG A O 1
ATOM 610 N N . THR A 1 84 ? -21.283 5.713 -1.322 1.00 43.59 84 THR A N 1
ATOM 611 C CA . THR A 1 84 ? -21.922 7.046 -1.204 1.00 43.59 84 THR A CA 1
ATOM 612 C C . THR A 1 84 ? -20.944 8.201 -1.434 1.00 43.59 84 THR A C 1
ATOM 614 O O . THR A 1 84 ? -20.007 8.390 -0.666 1.00 43.59 84 THR A O 1
ATOM 617 N N . ALA A 1 85 ? -21.184 8.986 -2.486 1.00 41.69 85 ALA A N 1
ATOM 618 C CA . ALA A 1 85 ? -20.348 10.101 -2.932 1.00 41.69 85 ALA A CA 1
ATOM 619 C C . ALA A 1 85 ? -20.494 11.383 -2.085 1.00 41.69 85 ALA A C 1
ATOM 621 O O . ALA A 1 85 ? -21.582 11.673 -1.592 1.00 41.69 85 ALA A O 1
ATOM 622 N N . GLY A 1 86 ? -19.432 12.208 -2.054 1.00 44.72 86 GLY A N 1
ATOM 623 C CA . GLY A 1 86 ? -19.574 13.665 -1.905 1.00 44.72 86 GLY A CA 1
ATOM 624 C C . GLY A 1 86 ? -18.664 14.387 -0.902 1.00 44.72 86 GLY A C 1
ATOM 625 O O . GLY A 1 86 ? -19.180 15.072 -0.030 1.00 44.72 86 GLY A O 1
ATOM 626 N N . SER A 1 87 ? -17.336 14.327 -1.039 1.00 44.12 87 SER A N 1
ATOM 627 C CA . SER A 1 87 ? -16.434 15.378 -0.524 1.00 44.12 87 SER A CA 1
ATOM 628 C C . SER A 1 87 ? -15.067 15.318 -1.223 1.00 44.12 87 SER A C 1
ATOM 630 O O . SER A 1 87 ? -14.767 14.354 -1.931 1.00 44.12 87 SER A O 1
ATOM 632 N N . TRP A 1 88 ? -14.245 16.360 -1.043 1.00 40.84 88 TRP A N 1
ATOM 633 C CA . TRP A 1 88 ? -12.865 16.505 -1.551 1.00 40.84 88 TRP A CA 1
ATOM 634 C C . TRP A 1 88 ? -11.985 15.253 -1.301 1.00 40.84 88 TRP A C 1
ATOM 636 O O . TRP A 1 88 ? -11.095 14.948 -2.093 1.00 40.84 88 TRP A O 1
ATOM 646 N N . CYS A 1 89 ? -12.346 14.444 -0.297 1.00 39.97 89 CYS A N 1
ATOM 647 C CA . CYS A 1 89 ? -11.787 13.133 0.050 1.00 39.97 89 CYS A CA 1
ATOM 648 C C . CYS A 1 89 ? -11.958 12.039 -1.031 1.00 39.97 89 CYS A C 1
ATOM 650 O O . CYS A 1 89 ? -11.262 11.028 -1.001 1.00 39.97 89 CYS A O 1
ATOM 652 N N . GLY A 1 90 ? -12.815 12.241 -2.037 1.00 40.62 90 GLY A N 1
ATOM 653 C CA . GLY A 1 90 ? -12.970 11.334 -3.180 1.00 40.62 90 GLY A CA 1
ATOM 654 C C . GLY A 1 90 ? -11.831 11.378 -4.210 1.00 40.62 90 GLY A C 1
ATOM 655 O O . GLY A 1 90 ? -11.900 10.641 -5.193 1.00 40.62 90 GLY A O 1
ATOM 656 N N . GLN A 1 91 ? -10.822 12.245 -4.047 1.00 45.72 91 GLN A N 1
ATOM 657 C CA . GLN A 1 91 ? -9.646 12.308 -4.933 1.00 45.72 91 GLN A CA 1
ATOM 658 C C . GLN A 1 91 ? -8.558 11.296 -4.552 1.00 45.72 91 GLN A C 1
ATOM 660 O O . GLN A 1 91 ? -7.964 10.704 -5.448 1.00 45.72 91 GLN A O 1
ATOM 665 N N . LEU A 1 92 ? -8.370 11.036 -3.255 1.00 44.50 92 LEU A N 1
ATOM 666 C CA . LEU A 1 92 ? -7.377 10.081 -2.757 1.00 44.50 92 LEU A CA 1
ATOM 667 C C . LEU A 1 92 ? -7.892 8.630 -2.874 1.00 44.50 92 LEU A C 1
ATOM 669 O O . LEU A 1 92 ? -7.127 7.756 -3.237 1.00 44.50 92 LEU A O 1
ATOM 673 N N . CYS A 1 93 ? -9.213 8.392 -2.758 1.00 46.12 93 CYS A N 1
ATOM 674 C CA . CYS A 1 93 ? -9.864 7.062 -2.816 1.00 46.12 93 CYS A CA 1
ATOM 675 C C . CYS A 1 93 ? -9.642 6.239 -4.096 1.00 46.12 93 CYS A C 1
ATOM 677 O O . CYS A 1 93 ? -9.980 5.065 -4.138 1.00 46.12 93 CYS A O 1
ATOM 679 N N . ARG A 1 94 ? -9.134 6.849 -5.167 1.00 56.31 94 ARG A N 1
ATOM 680 C CA . ARG A 1 94 ? -8.750 6.132 -6.383 1.00 56.31 94 ARG A CA 1
ATOM 681 C C . ARG A 1 94 ? -7.274 5.785 -6.389 1.00 56.31 94 ARG A C 1
ATOM 683 O O . ARG A 1 94 ? -6.892 5.068 -7.279 1.00 56.31 94 ARG A O 1
ATOM 690 N N . ALA A 1 95 ? -6.451 6.281 -5.475 1.00 67.12 95 ALA A N 1
ATOM 691 C CA . ALA A 1 95 ? -5.025 6.430 -5.715 1.00 67.12 95 ALA A CA 1
ATOM 692 C C . ALA A 1 95 ? -4.275 5.093 -5.797 1.00 67.12 95 ALA A C 1
ATOM 694 O O . ALA A 1 95 ? -3.695 4.860 -6.847 1.00 67.12 95 ALA A O 1
ATOM 695 N N . VAL A 1 96 ? -4.362 4.190 -4.806 1.00 73.06 96 VAL A N 1
ATOM 696 C CA . VAL A 1 96 ? -3.689 2.869 -4.881 1.00 73.06 96 VAL A CA 1
ATOM 697 C C . VAL A 1 96 ? -4.279 2.010 -6.001 1.00 73.06 96 VAL A C 1
ATOM 699 O O . VAL A 1 96 ? -3.541 1.523 -6.842 1.00 73.06 96 VAL A O 1
ATOM 702 N N . GLU A 1 97 ? -5.607 1.903 -6.100 1.00 76.69 97 GLU A N 1
ATOM 703 C CA . GLU A 1 97 ? -6.252 1.161 -7.197 1.00 76.69 97 GLU A CA 1
ATOM 704 C C . GLU A 1 97 ? -5.924 1.761 -8.583 1.00 76.69 97 GLU A C 1
ATOM 706 O O . GLU A 1 97 ? -5.768 1.049 -9.565 1.00 76.69 97 GLU A O 1
ATOM 711 N N . GLN A 1 98 ? -5.818 3.087 -8.698 1.00 81.88 98 GLN A N 1
ATOM 712 C CA . GLN A 1 98 ? -5.442 3.798 -9.925 1.00 81.88 98 GLN A CA 1
ATOM 713 C C . GLN A 1 98 ? -3.979 3.591 -10.263 1.00 81.88 98 GLN A C 1
ATOM 715 O O . GLN A 1 98 ? -3.674 3.453 -11.440 1.00 81.88 98 GLN A O 1
ATOM 720 N N . HIS A 1 99 ? -3.115 3.614 -9.259 1.00 87.69 99 HIS A N 1
ATOM 721 C CA . HIS A 1 99 ? -1.692 3.344 -9.364 1.00 87.69 99 HIS A CA 1
ATOM 722 C C . HIS A 1 99 ? -1.467 1.911 -9.838 1.00 87.69 99 HIS A C 1
ATOM 724 O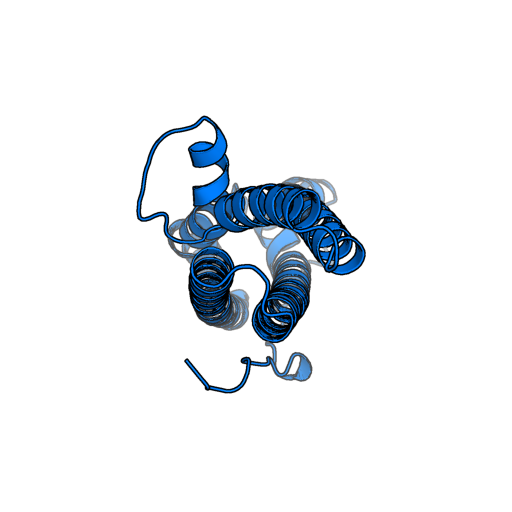 O . HIS A 1 99 ? -0.974 1.753 -10.950 1.00 87.69 99 HIS A O 1
ATOM 730 N N . HIS A 1 100 ? -2.022 0.917 -9.140 1.00 92.06 100 HIS A N 1
ATOM 731 C CA . HIS A 1 100 ? -1.960 -0.485 -9.560 1.00 92.06 100 HIS A CA 1
ATOM 732 C C . HIS A 1 100 ? -2.575 -0.690 -10.946 1.00 92.06 100 HIS A C 1
ATOM 734 O O . HIS A 1 100 ? -2.021 -1.379 -11.789 1.00 92.06 100 HIS A O 1
ATOM 740 N N . ARG A 1 101 ? -3.689 -0.021 -11.265 1.00 87.75 101 ARG A N 1
ATOM 741 C CA . ARG A 1 101 ? -4.274 -0.105 -12.611 1.00 87.75 101 ARG A CA 1
ATOM 742 C C . ARG A 1 101 ? -3.395 0.534 -13.686 1.00 87.75 101 ARG A C 1
ATOM 744 O O . ARG A 1 101 ? -3.441 0.085 -14.828 1.00 87.75 101 ARG A O 1
ATOM 751 N N . ILE A 1 102 ? -2.655 1.600 -13.378 1.00 89.56 102 ILE A N 1
ATOM 752 C CA . ILE A 1 102 ? -1.671 2.184 -14.302 1.00 89.56 102 ILE A CA 1
ATOM 753 C C . ILE A 1 102 ? -0.498 1.217 -14.470 1.00 89.56 102 ILE A C 1
ATOM 755 O O . ILE A 1 102 ? -0.068 0.991 -15.598 1.00 89.56 102 ILE A O 1
ATOM 759 N N . GLU A 1 103 ? -0.023 0.606 -13.392 1.00 92.56 103 GLU A N 1
ATOM 760 C CA . GLU A 1 103 ? 1.006 -0.430 -13.441 1.00 92.56 103 GLU A CA 1
ATOM 761 C C . GLU A 1 103 ? 0.580 -1.600 -14.315 1.00 92.56 103 GLU A C 1
ATOM 763 O O . GLU A 1 103 ? 1.197 -1.843 -15.352 1.00 92.56 103 GLU A O 1
ATOM 768 N N . ASP A 1 104 ? -0.542 -2.228 -13.984 1.00 94.19 104 ASP A N 1
ATOM 769 C CA . ASP A 1 104 ? -1.071 -3.401 -14.673 1.00 94.19 104 ASP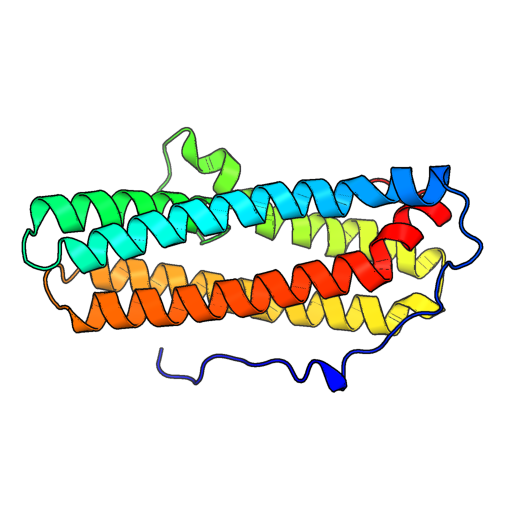 A CA 1
ATOM 770 C C . ASP A 1 104 ? -1.364 -3.125 -16.155 1.00 94.19 104 ASP A C 1
ATOM 772 O O . ASP A 1 104 ? -1.103 -3.965 -17.020 1.00 94.19 104 ASP A O 1
ATOM 776 N N . ALA A 1 105 ? -1.928 -1.954 -16.474 1.00 92.06 105 ALA A N 1
ATOM 777 C CA . ALA A 1 105 ? -2.390 -1.648 -17.828 1.00 92.06 105 ALA A CA 1
ATOM 778 C C . ALA A 1 105 ? -1.350 -0.936 -18.704 1.00 92.06 105 ALA A C 1
ATOM 780 O O . ALA A 1 105 ? -1.494 -0.942 -19.929 1.00 92.06 105 ALA A O 1
ATOM 781 N N . VAL A 1 106 ? -0.345 -0.286 -18.109 1.00 92.38 106 VAL A N 1
ATOM 782 C CA . VAL A 1 106 ? 0.602 0.579 -18.829 1.00 92.38 106 VAL A CA 1
ATOM 783 C C . VAL A 1 106 ? 2.045 0.198 -18.530 1.00 92.38 106 VAL A C 1
ATOM 785 O O . VAL A 1 106 ? 2.776 -0.134 -19.466 1.00 92.38 106 VAL A O 1
ATOM 788 N N . LEU A 1 107 ? 2.467 0.224 -17.263 1.00 93.81 107 LEU A N 1
ATOM 789 C CA . LEU A 1 107 ? 3.887 0.070 -16.932 1.00 93.81 107 LEU A CA 1
ATOM 790 C C . LEU A 1 107 ? 4.369 -1.367 -17.116 1.00 93.81 107 LEU A C 1
ATOM 792 O O . LEU A 1 107 ? 5.381 -1.587 -17.779 1.00 93.81 107 LEU A O 1
ATOM 796 N N . TYR A 1 108 ? 3.641 -2.352 -16.593 1.00 96.06 108 TYR A N 1
ATOM 797 C CA . TYR A 1 108 ? 4.024 -3.759 -16.673 1.00 96.06 108 TYR A CA 1
ATOM 798 C C . TYR A 1 108 ? 4.041 -4.261 -18.122 1.00 96.06 108 TYR A C 1
ATOM 800 O O . TYR A 1 108 ? 5.030 -4.885 -18.506 1.00 96.06 108 TYR A O 1
ATOM 808 N N . PRO A 1 109 ? 3.055 -3.951 -18.992 1.00 96.44 109 PRO A N 1
ATOM 809 C CA . PRO A 1 109 ? 3.151 -4.291 -20.410 1.00 96.44 109 PRO A CA 1
ATOM 810 C C . PRO A 1 109 ? 4.352 -3.646 -21.113 1.00 96.44 109 PRO A C 1
ATOM 812 O O . PRO A 1 109 ? 5.000 -4.301 -21.929 1.00 96.44 109 PRO A O 1
ATOM 815 N N . ALA A 1 110 ? 4.668 -2.384 -20.800 1.00 96.00 110 ALA A N 1
ATOM 816 C CA . ALA A 1 110 ? 5.809 -1.687 -21.391 1.00 96.00 110 ALA A CA 1
ATOM 817 C C . ALA A 1 110 ? 7.147 -2.296 -20.944 1.00 96.00 110 ALA A C 1
ATOM 819 O O . ALA A 1 110 ? 8.010 -2.559 -21.779 1.00 96.00 110 ALA A O 1
ATOM 820 N N . LEU A 1 111 ? 7.293 -2.587 -19.649 1.00 95.50 111 LEU A N 1
ATOM 821 C CA . LEU A 1 111 ? 8.457 -3.277 -19.096 1.00 95.50 111 LEU A CA 1
ATOM 822 C C . LEU A 1 111 ? 8.608 -4.683 -19.679 1.00 95.50 111 LEU A C 1
ATOM 824 O O . LEU A 1 111 ? 9.702 -5.054 -20.093 1.00 95.50 111 LEU A O 1
ATOM 828 N N . ARG A 1 112 ? 7.510 -5.438 -19.793 1.00 95.50 112 ARG A N 1
ATOM 829 C CA . ARG A 1 112 ? 7.514 -6.778 -20.394 1.00 95.50 112 ARG A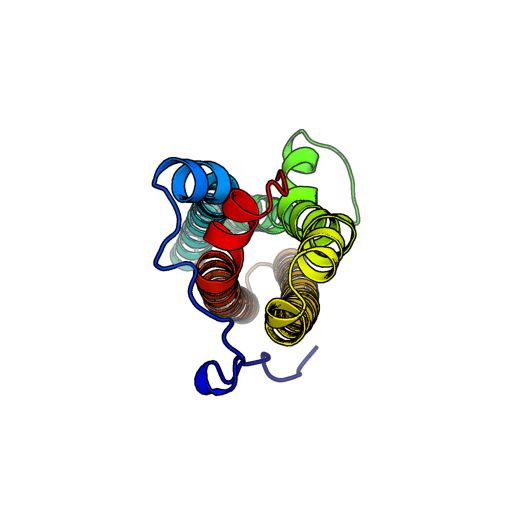 CA 1
ATOM 830 C C . ARG A 1 112 ? 7.959 -6.755 -21.855 1.00 95.50 112 ARG A C 1
ATOM 832 O O . ARG A 1 112 ? 8.617 -7.683 -22.297 1.00 95.50 112 ARG A O 1
ATOM 839 N N . ALA A 1 113 ? 7.604 -5.713 -22.605 1.00 95.88 113 ALA A N 1
ATOM 840 C CA . ALA A 1 113 ? 8.049 -5.550 -23.987 1.00 95.88 113 ALA A CA 1
ATOM 841 C C . ALA A 1 113 ? 9.532 -5.148 -24.102 1.00 95.88 113 ALA A C 1
ATOM 843 O O . ALA A 1 113 ? 10.143 -5.385 -25.144 1.00 95.88 113 ALA A O 1
ATOM 844 N N . ALA A 1 114 ? 10.092 -4.516 -23.068 1.00 94.25 114 ALA A N 1
ATOM 845 C CA . ALA A 1 114 ? 11.480 -4.064 -23.040 1.00 94.25 114 ALA A CA 1
ATOM 846 C C . ALA A 1 114 ? 12.452 -5.137 -22.520 1.00 94.25 114 ALA A C 1
ATOM 848 O O . ALA A 1 114 ? 13.594 -5.195 -22.976 1.00 94.25 114 ALA A O 1
ATOM 849 N N . ASP A 1 115 ? 12.010 -5.980 -21.583 1.00 93.69 115 ASP A N 1
ATOM 850 C CA . ASP A 1 115 ? 12.848 -6.963 -20.900 1.00 93.69 115 ASP A CA 1
ATOM 851 C C . ASP A 1 115 ? 12.044 -8.209 -20.494 1.00 93.69 115 ASP A C 1
ATOM 853 O O . ASP A 1 115 ? 11.318 -8.223 -19.495 1.00 93.69 115 ASP A O 1
ATOM 857 N N . ASP A 1 116 ? 12.214 -9.292 -21.260 1.00 92.75 116 ASP A N 1
ATOM 858 C CA . ASP A 1 116 ? 11.575 -10.588 -20.996 1.00 92.75 116 ASP A CA 1
ATOM 859 C C . ASP A 1 116 ? 11.966 -11.173 -19.623 1.00 92.75 116 ASP A C 1
ATOM 861 O O . ASP A 1 116 ? 11.218 -11.975 -19.055 1.00 92.75 116 ASP A O 1
ATOM 865 N N . GLY A 1 117 ? 13.110 -10.765 -19.056 1.00 93.75 117 GLY A N 1
ATOM 866 C CA . GLY A 1 117 ? 13.571 -11.193 -17.734 1.00 93.75 117 GLY A CA 1
ATOM 867 C C . GLY A 1 117 ? 12.676 -10.716 -16.586 1.00 93.75 117 GLY A C 1
ATOM 868 O O . GLY A 1 117 ? 12.675 -11.330 -15.518 1.00 93.75 117 GLY A O 1
ATOM 869 N N . LEU A 1 118 ? 11.860 -9.679 -16.811 1.00 95.81 118 LEU A N 1
ATOM 870 C CA . LEU A 1 118 ? 10.926 -9.144 -15.817 1.00 95.81 118 LEU A CA 1
ATOM 871 C C . LEU A 1 118 ? 9.621 -9.940 -15.716 1.00 95.81 118 LEU A C 1
ATOM 873 O O . LEU A 1 118 ? 8.896 -9.777 -14.738 1.00 95.81 118 LEU A O 1
ATOM 877 N N . ALA A 1 119 ? 9.307 -10.807 -16.685 1.00 95.62 119 ALA A N 1
ATOM 878 C CA . ALA A 1 119 ? 7.985 -11.425 -16.811 1.00 95.62 119 ALA A CA 1
ATOM 879 C C . ALA A 1 119 ? 7.481 -12.078 -15.511 1.00 95.62 119 ALA A C 1
ATOM 881 O O . ALA A 1 119 ? 6.365 -11.800 -15.085 1.00 95.62 119 ALA A O 1
ATOM 882 N N . ALA A 1 120 ? 8.318 -12.880 -14.845 1.00 96.94 120 ALA A N 1
ATOM 883 C CA . ALA A 1 120 ? 7.934 -13.564 -13.609 1.00 96.94 120 ALA A CA 1
ATOM 884 C C . ALA A 1 120 ? 7.688 -12.596 -12.437 1.00 96.94 120 ALA A C 1
ATOM 886 O O . ALA A 1 120 ? 6.781 -12.820 -11.640 1.00 96.94 120 ALA A O 1
ATOM 887 N N . VAL A 1 121 ? 8.478 -11.522 -12.335 1.00 97.56 121 VAL A N 1
ATOM 888 C CA . VAL A 1 121 ? 8.290 -10.470 -11.323 1.00 97.56 121 VAL A CA 1
ATOM 889 C C . VAL A 1 121 ? 6.981 -9.728 -11.569 1.00 97.56 121 VAL A C 1
ATOM 891 O O . VAL A 1 121 ? 6.207 -9.549 -10.637 1.00 97.56 121 VAL A O 1
ATOM 894 N N . LEU A 1 122 ? 6.713 -9.328 -12.813 1.00 97.56 122 LEU A N 1
ATOM 895 C CA . LEU A 1 122 ? 5.500 -8.590 -13.171 1.00 97.56 122 LEU A CA 1
ATOM 896 C C . LEU A 1 122 ? 4.240 -9.437 -12.954 1.00 97.56 122 LEU A C 1
ATOM 898 O O . LEU A 1 122 ? 3.260 -8.945 -12.402 1.00 97.56 122 LEU A O 1
ATOM 902 N N . ASP A 1 123 ? 4.287 -10.723 -13.320 1.00 97.50 123 ASP A N 1
ATOM 903 C CA . ASP A 1 123 ? 3.191 -11.663 -13.060 1.00 97.50 123 ASP A CA 1
ATOM 904 C C . ASP A 1 123 ? 2.950 -11.788 -11.543 1.00 97.50 123 ASP A C 1
ATOM 906 O O . ASP A 1 123 ? 1.812 -11.700 -11.081 1.00 97.50 123 ASP A O 1
ATOM 910 N N . ARG A 1 124 ? 4.025 -11.894 -10.747 1.00 97.88 124 ARG A N 1
ATOM 911 C CA . ARG A 1 124 ? 3.928 -11.936 -9.285 1.00 97.88 124 ARG A CA 1
ATOM 912 C C . ARG A 1 124 ? 3.342 -10.654 -8.690 1.00 97.88 124 ARG A C 1
ATOM 914 O O . ARG A 1 124 ? 2.543 -10.738 -7.761 1.00 97.88 124 ARG A O 1
ATOM 921 N N . LEU A 1 125 ? 3.754 -9.485 -9.171 1.00 97.88 125 LEU A N 1
ATOM 922 C CA . LEU A 1 125 ? 3.253 -8.200 -8.684 1.00 97.88 125 LEU A CA 1
ATOM 923 C C . LEU A 1 125 ? 1.751 -8.049 -8.954 1.00 97.88 125 LEU A C 1
ATOM 925 O O . LEU A 1 125 ? 1.008 -7.709 -8.035 1.00 97.88 125 LEU A O 1
ATOM 929 N N . GLY A 1 126 ? 1.290 -8.428 -10.151 1.00 96.56 126 GLY A N 1
ATOM 930 C CA . GLY A 1 126 ? -0.138 -8.453 -10.480 1.00 96.56 126 GLY A CA 1
ATOM 931 C C . GLY A 1 126 ? -0.949 -9.391 -9.573 1.00 96.56 126 GLY A C 1
ATOM 932 O O . GLY A 1 126 ? -2.015 -9.023 -9.083 1.00 96.56 126 GLY A O 1
ATOM 933 N N . GLU A 1 127 ? -0.424 -10.580 -9.253 1.00 96.62 127 GLU A N 1
ATOM 934 C CA . GLU A 1 127 ? -1.053 -11.472 -8.262 1.00 96.62 127 GLU A CA 1
ATOM 935 C C . GLU A 1 127 ? -1.128 -10.838 -6.860 1.00 96.62 127 GLU A C 1
ATOM 937 O O . GLU A 1 127 ? -2.080 -11.067 -6.107 1.00 96.62 127 GLU A O 1
ATOM 942 N N . GLU A 1 128 ? -0.117 -10.058 -6.470 1.00 97.06 128 GLU A N 1
ATOM 943 C CA . GLU A 1 128 ? -0.117 -9.343 -5.194 1.00 97.06 128 GLU A CA 1
ATOM 944 C C . GLU A 1 128 ? -1.134 -8.191 -5.185 1.00 97.06 128 GLU A C 1
ATOM 946 O O . GLU A 1 128 ? -1.809 -8.015 -4.164 1.00 97.06 128 GLU A O 1
ATOM 951 N N . HIS A 1 129 ? -1.347 -7.495 -6.311 1.00 95.56 129 HIS A N 1
ATOM 952 C CA . HIS A 1 129 ? -2.402 -6.483 -6.456 1.00 95.56 129 HIS A CA 1
ATOM 953 C C . HIS A 1 129 ? -3.794 -7.052 -6.161 1.00 95.56 129 HIS A C 1
ATOM 955 O O . HIS A 1 129 ? -4.555 -6.448 -5.400 1.00 95.56 129 HIS A O 1
ATOM 961 N N . ASP A 1 130 ? -4.121 -8.242 -6.672 1.00 91.94 130 ASP A N 1
ATOM 962 C CA . ASP A 1 130 ? -5.405 -8.903 -6.398 1.00 91.94 130 ASP A CA 1
ATOM 963 C C . ASP A 1 130 ? -5.622 -9.143 -4.896 1.00 91.94 130 ASP A C 1
ATOM 965 O O . ASP A 1 130 ? -6.715 -8.925 -4.354 1.00 91.94 130 ASP A O 1
ATOM 969 N N . VAL A 1 131 ? -4.566 -9.555 -4.188 1.00 93.56 131 VAL A N 1
ATOM 970 C CA . VAL A 1 131 ? -4.607 -9.769 -2.736 1.00 93.56 131 VAL A CA 1
ATOM 971 C C . VAL A 1 131 ? -4.796 -8.449 -1.986 1.00 93.56 131 VAL A C 1
ATOM 973 O O . VAL A 1 131 ? -5.602 -8.391 -1.049 1.00 93.56 131 VAL A O 1
ATOM 976 N N . VAL A 1 132 ? -4.092 -7.390 -2.396 1.00 91.44 132 VAL A N 1
ATOM 977 C CA . VAL A 1 132 ? -4.234 -6.044 -1.819 1.00 91.44 132 VAL A CA 1
ATOM 978 C C . VAL A 1 132 ? -5.667 -5.532 -2.004 1.00 91.44 132 VAL A C 1
ATOM 980 O O . VAL A 1 132 ? -6.295 -5.112 -1.028 1.00 91.44 132 VAL A O 1
ATOM 983 N N . HIS A 1 133 ? -6.233 -5.638 -3.210 1.00 87.69 133 HIS A N 1
ATOM 984 C CA . HIS A 1 133 ? -7.610 -5.222 -3.498 1.00 87.69 133 HIS A CA 1
ATOM 985 C C . HIS A 1 133 ? -8.644 -6.021 -2.687 1.00 87.69 133 HIS A C 1
ATOM 987 O O . HIS A 1 133 ? -9.589 -5.448 -2.134 1.00 87.69 133 HIS A O 1
ATOM 993 N N . ALA A 1 134 ? -8.450 -7.334 -2.526 1.00 87.38 134 ALA A N 1
ATOM 994 C CA . ALA A 1 134 ? -9.321 -8.155 -1.686 1.00 87.38 134 ALA A CA 1
ATOM 995 C C . ALA A 1 134 ? -9.276 -7.738 -0.201 1.00 87.38 134 ALA A C 1
ATOM 997 O O . ALA A 1 134 ? -10.301 -7.765 0.489 1.00 87.38 134 ALA A O 1
ATOM 998 N N . LEU A 1 135 ? -8.108 -7.337 0.309 1.00 89.12 135 LEU A N 1
ATOM 999 C CA . LEU A 1 135 ? -7.958 -6.832 1.677 1.00 89.12 135 LEU A CA 1
ATOM 1000 C C . LEU A 1 135 ? -8.593 -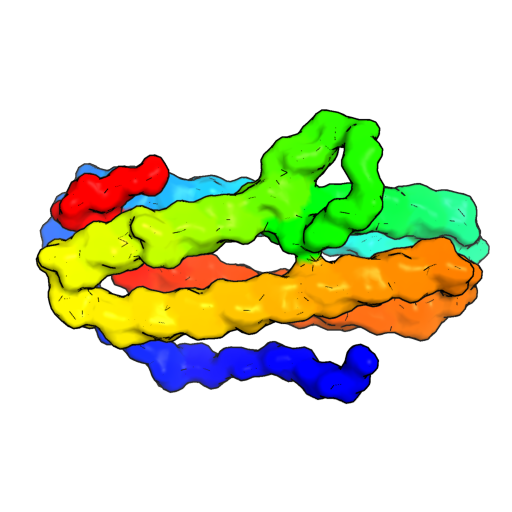5.454 1.872 1.00 89.12 135 LEU A C 1
ATOM 1002 O O . LEU A 1 135 ? -9.230 -5.246 2.904 1.00 89.12 135 LEU A O 1
ATOM 1006 N N . LEU A 1 136 ? -8.496 -4.556 0.888 1.00 85.75 136 LEU A N 1
ATOM 1007 C CA . LEU A 1 136 ? -9.208 -3.271 0.901 1.00 85.75 136 LEU A CA 1
ATOM 1008 C C . LEU A 1 136 ? -10.725 -3.470 1.021 1.00 85.75 136 LEU A C 1
ATOM 1010 O O . LEU A 1 136 ? -11.369 -2.813 1.838 1.00 85.75 136 LEU A O 1
ATOM 1014 N N . GLY A 1 137 ? -11.290 -4.437 0.290 1.00 83.50 137 GLY A N 1
ATOM 1015 C CA . GLY A 1 137 ? -12.702 -4.807 0.436 1.00 83.50 137 GLY A CA 1
ATOM 1016 C C . GLY A 1 137 ? -13.046 -5.292 1.850 1.00 83.50 137 GLY A C 1
ATOM 1017 O O . GLY A 1 137 ? -14.035 -4.860 2.438 1.00 83.50 137 GLY A O 1
ATOM 1018 N N . ARG A 1 138 ? -12.187 -6.127 2.452 1.00 87.81 138 ARG A N 1
ATOM 1019 C CA . ARG A 1 138 ? -12.377 -6.603 3.836 1.00 87.81 138 ARG A CA 1
ATOM 1020 C C . ARG A 1 138 ? -12.287 -5.482 4.873 1.00 87.81 138 ARG A C 1
ATOM 1022 O O . ARG A 1 138 ? -12.965 -5.570 5.895 1.00 87.81 138 ARG A O 1
ATOM 1029 N N . LEU A 1 139 ? -11.452 -4.470 4.637 1.00 88.31 139 LEU A N 1
ATOM 1030 C CA . LEU A 1 139 ? -11.373 -3.282 5.487 1.00 88.31 139 LEU A CA 1
ATOM 1031 C C . LEU A 1 139 ? -12.653 -2.456 5.423 1.00 88.31 139 LEU A C 1
ATOM 1033 O O . LEU A 1 139 ? -13.154 -2.052 6.470 1.00 88.31 139 LEU A O 1
ATOM 1037 N N . ASP A 1 140 ? -13.200 -2.239 4.224 1.00 83.12 140 ASP A N 1
ATOM 1038 C CA . ASP A 1 140 ? -14.470 -1.523 4.062 1.00 83.12 140 ASP A CA 1
ATOM 1039 C C . ASP A 1 140 ? -15.608 -2.227 4.802 1.00 83.12 140 ASP A C 1
ATOM 1041 O O . ASP A 1 140 ? -16.336 -1.612 5.580 1.00 83.12 140 ASP A O 1
ATOM 1045 N N . ASP A 1 141 ? -15.708 -3.543 4.638 1.00 84.94 141 ASP A N 1
ATOM 1046 C CA . ASP A 1 141 ? -16.710 -4.339 5.331 1.00 84.94 141 ASP A CA 1
ATOM 1047 C C . ASP A 1 141 ? -16.553 -4.254 6.865 1.00 84.94 141 ASP A C 1
ATOM 1049 O O . ASP A 1 141 ? -17.545 -4.092 7.580 1.00 84.94 141 ASP A O 1
ATOM 1053 N N . ALA A 1 14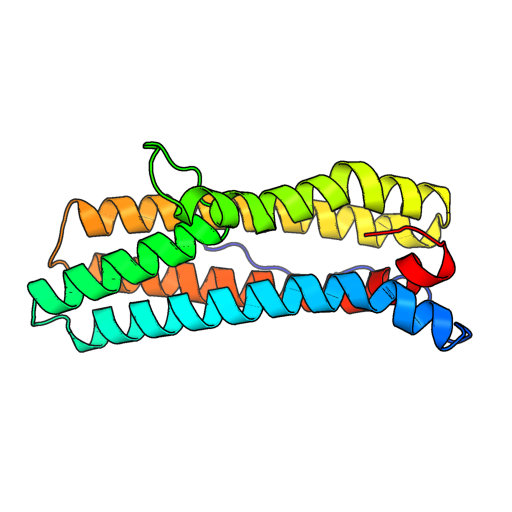2 ? -15.320 -4.305 7.390 1.00 89.62 142 ALA A N 1
ATOM 1054 C CA . ALA A 1 142 ? -15.058 -4.137 8.822 1.00 89.62 142 ALA A CA 1
ATOM 1055 C C . ALA A 1 142 ? -15.463 -2.738 9.324 1.00 89.62 142 ALA A C 1
ATOM 1057 O O . ALA A 1 142 ? -16.084 -2.613 10.380 1.00 89.62 142 ALA A O 1
ATOM 1058 N N . LEU A 1 143 ? -15.191 -1.689 8.542 1.00 84.88 143 LEU A N 1
ATOM 1059 C CA . LEU A 1 143 ? -15.633 -0.321 8.832 1.00 84.88 143 LEU A CA 1
ATOM 1060 C C . LEU A 1 143 ? -17.160 -0.191 8.827 1.00 84.88 143 LEU A C 1
ATOM 1062 O O . LEU A 1 143 ? -17.723 0.545 9.639 1.00 84.88 143 LEU A O 1
ATOM 1066 N N . VAL A 1 144 ? -17.849 -0.886 7.919 1.00 85.38 144 VAL A N 1
ATOM 1067 C CA . VAL A 1 144 ? -19.317 -0.927 7.880 1.00 85.38 144 VAL A CA 1
ATOM 1068 C C . VAL A 1 144 ? -19.879 -1.594 9.133 1.00 85.38 144 VAL A C 1
ATOM 1070 O O . VAL A 1 144 ? -20.869 -1.097 9.669 1.00 85.38 144 VAL A O 1
ATOM 1073 N N . VAL A 1 145 ? -19.262 -2.677 9.615 1.00 89.31 145 VAL A N 1
ATOM 1074 C CA . VAL A 1 145 ? -19.673 -3.349 10.859 1.00 89.31 145 VAL A CA 1
ATOM 1075 C C . VAL A 1 145 ? -19.506 -2.416 12.059 1.00 89.31 145 VAL A C 1
ATOM 1077 O O . VAL A 1 145 ? -20.484 -2.164 12.760 1.00 89.31 145 VAL A O 1
ATOM 1080 N N . VAL A 1 146 ? -18.323 -1.815 12.233 1.00 88.25 146 VAL A N 1
ATOM 1081 C CA . VAL A 1 146 ? -18.051 -0.864 13.327 1.00 88.25 146 VAL A CA 1
ATOM 1082 C C . VAL A 1 146 ? -19.027 0.320 13.312 1.00 88.25 146 VAL A C 1
ATOM 1084 O O . VAL A 1 146 ? -19.509 0.740 14.358 1.00 88.25 146 VAL A O 1
ATOM 1087 N N . ALA A 1 147 ? -19.366 0.844 12.131 1.00 84.56 147 ALA A N 1
ATOM 1088 C CA . ALA A 1 147 ? -20.301 1.962 12.010 1.00 84.56 147 ALA A CA 1
ATOM 1089 C C . ALA A 1 147 ? -21.765 1.588 12.314 1.00 84.56 147 ALA A C 1
ATOM 1091 O O . ALA A 1 147 ? -22.548 2.458 12.689 1.00 84.56 147 ALA A O 1
ATOM 1092 N N . ARG A 1 148 ? -22.163 0.327 12.100 1.00 86.31 148 ARG A N 1
ATOM 1093 C CA . ARG A 1 148 ? -23.531 -0.155 12.368 1.00 86.31 148 ARG A CA 1
ATOM 1094 C C . ARG A 1 148 ? -23.744 -0.534 13.825 1.00 86.31 148 ARG A C 1
ATOM 1096 O O . ARG A 1 148 ? -24.854 -0.377 14.325 1.00 86.31 148 ARG A O 1
ATOM 1103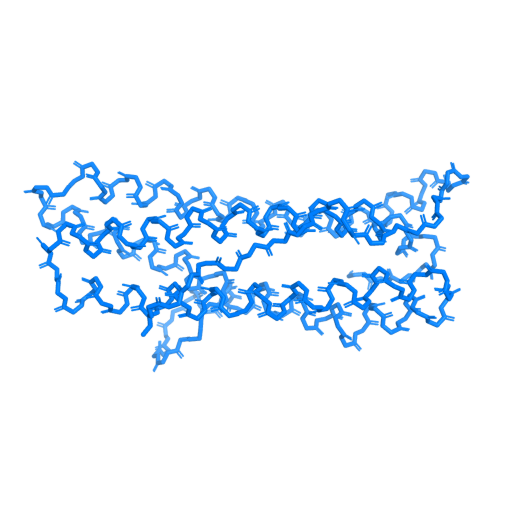 N N . GLU A 1 149 ? -22.701 -1.040 14.466 1.00 86.88 149 GLU A N 1
ATOM 1104 C CA . GLU A 1 149 ? -22.734 -1.547 15.836 1.00 86.88 149 GLU A CA 1
ATOM 1105 C C . GLU A 1 149 ? -21.658 -0.832 16.673 1.00 86.88 149 GLU A C 1
ATOM 1107 O O . GLU A 1 149 ? -20.687 -1.461 17.107 1.00 86.88 149 GLU A O 1
ATOM 1112 N N . PRO A 1 150 ? -21.793 0.501 16.862 1.00 77.94 150 PRO A N 1
ATOM 1113 C CA . PRO A 1 150 ? -20.848 1.268 17.660 1.00 77.94 150 PRO A CA 1
ATOM 1114 C C . PRO A 1 150 ? -20.888 0.797 19.119 1.00 77.94 150 PRO A C 1
ATOM 1116 O O . PRO A 1 150 ? -21.953 0.507 19.663 1.00 77.94 150 PRO A O 1
ATOM 1119 N N . GLY A 1 151 ? -19.716 0.720 19.750 1.00 77.06 151 GLY A N 1
ATOM 1120 C CA . GLY A 1 151 ? -19.580 0.353 21.162 1.00 77.06 151 GLY A CA 1
ATOM 1121 C C . GLY A 1 151 ? -19.301 -1.126 21.442 1.00 77.06 151 GLY A C 1
ATOM 1122 O O . GLY A 1 151 ? -19.075 -1.461 22.600 1.00 77.06 151 GLY A O 1
ATOM 1123 N N . ASP A 1 152 ? -19.254 -2.002 20.429 1.00 88.19 152 ASP A N 1
ATOM 1124 C CA . ASP A 1 152 ? -18.698 -3.353 20.593 1.00 88.19 152 ASP A CA 1
ATOM 1125 C C . ASP A 1 152 ? -17.167 -3.335 20.373 1.00 88.19 152 ASP A C 1
ATOM 1127 O O . ASP A 1 152 ? -16.707 -3.153 19.236 1.00 88.19 152 ASP A O 1
ATOM 1131 N N . PRO A 1 153 ? -16.348 -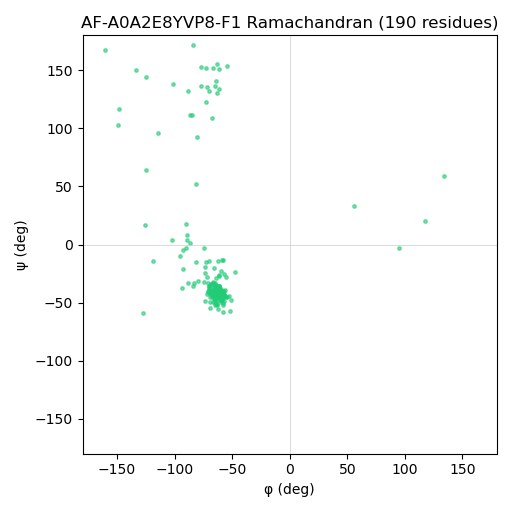3.553 21.424 1.00 87.00 153 PRO A N 1
ATOM 1132 C CA . PRO A 1 153 ? -14.893 -3.554 21.300 1.00 87.00 153 PRO A CA 1
ATOM 1133 C C . PRO A 1 153 ? -14.368 -4.638 20.352 1.00 87.00 153 PRO A C 1
ATOM 1135 O O . PRO A 1 153 ? -13.328 -4.446 19.725 1.00 87.00 153 PRO A O 1
ATOM 1138 N N . ALA A 1 154 ? -15.089 -5.753 20.189 1.00 92.12 154 ALA A N 1
ATOM 1139 C CA . ALA A 1 154 ? -14.660 -6.846 19.322 1.00 92.12 154 ALA A CA 1
ATOM 1140 C C . ALA A 1 154 ? -14.653 -6.441 17.839 1.00 92.12 154 ALA A C 1
ATOM 1142 O O . ALA A 1 154 ? -13.802 -6.904 17.074 1.00 92.12 154 ALA A O 1
ATOM 1143 N N . HIS A 1 155 ? -15.564 -5.555 17.422 1.00 92.56 155 HIS A N 1
ATOM 1144 C CA . HIS A 1 155 ? -15.585 -5.031 16.055 1.00 92.56 155 HIS A CA 1
ATOM 1145 C C . HIS A 1 155 ? -14.415 -4.084 15.789 1.00 92.56 155 HIS A C 1
ATOM 1147 O O . HIS A 1 155 ? -13.798 -4.159 14.724 1.00 92.56 155 HIS A O 1
ATOM 1153 N N . LEU A 1 156 ? -14.067 -3.241 16.766 1.00 91.19 156 LEU A N 1
ATOM 1154 C CA . LEU A 1 156 ? -12.894 -2.374 16.684 1.00 91.19 156 LEU A CA 1
ATOM 1155 C C . LEU A 1 156 ? -11.599 -3.197 16.625 1.00 91.19 156 LEU A C 1
ATOM 1157 O O . LEU A 1 156 ? -10.769 -2.968 15.746 1.00 91.19 156 LEU A O 1
ATOM 1161 N N . ASP A 1 157 ? -11.460 -4.206 17.486 1.00 93.88 157 ASP A N 1
ATOM 1162 C CA . ASP A 1 157 ? -10.303 -5.107 17.489 1.00 93.88 157 ASP A CA 1
ATOM 1163 C C . ASP A 1 157 ? -10.165 -5.857 16.152 1.00 93.88 157 ASP A C 1
ATOM 1165 O O . ASP A 1 157 ? -9.062 -6.019 15.620 1.00 93.88 157 ASP A O 1
ATOM 1169 N N . ALA A 1 158 ? -11.286 -6.290 15.563 1.00 93.38 158 ALA A N 1
ATOM 1170 C CA . ALA A 1 158 ? -11.296 -6.918 14.247 1.00 93.38 158 ALA A CA 1
ATOM 1171 C C . ALA A 1 158 ? -10.841 -5.952 13.140 1.00 93.38 158 ALA A C 1
ATOM 1173 O O . ALA A 1 158 ? -10.027 -6.342 12.301 1.00 93.38 158 ALA A O 1
ATOM 1174 N N . LEU A 1 159 ? -11.314 -4.700 13.149 1.00 92.81 159 LEU A N 1
ATOM 1175 C CA . LEU A 1 159 ? -10.878 -3.663 12.210 1.00 92.81 159 LEU A CA 1
ATOM 1176 C C . LEU A 1 159 ? -9.371 -3.402 12.328 1.00 92.81 159 LEU A C 1
ATOM 1178 O O . LEU A 1 159 ? -8.668 -3.459 11.319 1.00 92.81 159 LEU A O 1
ATOM 1182 N N . VAL A 1 160 ? -8.866 -3.191 13.548 1.00 95.25 160 VAL A N 1
ATOM 1183 C CA . VAL A 1 160 ? -7.433 -2.972 13.811 1.00 95.25 160 VAL A CA 1
ATOM 1184 C C . VAL A 1 160 ? -6.601 -4.153 13.315 1.00 95.25 160 VAL A C 1
ATOM 1186 O O . VAL A 1 160 ? -5.576 -3.959 12.661 1.00 95.25 160 VAL A O 1
ATOM 1189 N N . LYS A 1 161 ? -7.064 -5.387 13.542 1.00 95.44 161 LYS A N 1
ATOM 1190 C CA . LYS A 1 161 ? -6.386 -6.595 13.061 1.00 95.44 161 LYS A CA 1
ATOM 1191 C C . LYS A 1 161 ? -6.309 -6.659 11.535 1.00 95.44 161 LYS A C 1
ATOM 1193 O O . LYS A 1 161 ? -5.246 -6.967 10.997 1.00 95.44 161 LYS A O 1
ATOM 1198 N N . VAL A 1 162 ? -7.418 -6.413 10.832 1.00 93.62 162 VAL A N 1
ATOM 1199 C CA . VAL A 1 162 ? -7.424 -6.428 9.358 1.00 93.62 162 VAL A CA 1
ATOM 1200 C C . VAL A 1 162 ? -6.538 -5.303 8.822 1.00 93.62 162 VAL A C 1
ATOM 1202 O O . VAL A 1 162 ? -5.772 -5.538 7.890 1.00 93.62 162 VAL A O 1
ATOM 1205 N N . TYR A 1 163 ? -6.584 -4.119 9.439 1.00 94.81 163 TYR A N 1
ATOM 1206 C CA . TYR A 1 163 ? -5.780 -2.968 9.035 1.00 94.81 163 TYR A CA 1
ATOM 1207 C C . TYR A 1 163 ? -4.283 -3.200 9.213 1.00 94.81 163 TYR A C 1
ATOM 1209 O O . TYR A 1 163 ? -3.520 -3.005 8.269 1.00 94.81 163 TYR A O 1
ATOM 1217 N N . GLY A 1 164 ? -3.864 -3.677 10.386 1.00 96.00 164 GLY A N 1
ATOM 1218 C CA . GLY A 1 164 ? -2.463 -4.000 10.645 1.00 96.00 164 GLY A CA 1
ATOM 1219 C C . GLY A 1 164 ? -1.926 -5.014 9.636 1.00 96.00 164 GLY A C 1
ATOM 1220 O O . GLY A 1 164 ? -0.851 -4.820 9.076 1.00 96.00 164 GLY A O 1
ATOM 1221 N N . HIS A 1 165 ? -2.717 -6.043 9.322 1.00 95.94 165 HIS A N 1
ATOM 1222 C CA . HIS A 1 165 ? -2.345 -7.050 8.330 1.00 95.94 165 HIS A CA 1
ATOM 1223 C C . HIS A 1 165 ? -2.245 -6.491 6.907 1.00 95.94 165 HIS A C 1
ATOM 1225 O O . HIS A 1 165 ? -1.279 -6.770 6.199 1.00 95.94 165 HIS A O 1
ATOM 1231 N N . PHE A 1 166 ? -3.225 -5.686 6.491 1.00 94.31 166 PHE A N 1
ATOM 1232 C CA . PHE A 1 166 ? -3.198 -4.990 5.205 1.00 94.31 166 PHE A CA 1
ATOM 1233 C C . PHE A 1 166 ? -1.953 -4.115 5.072 1.00 94.31 166 PHE A C 1
ATOM 1235 O O . PHE A 1 166 ? -1.236 -4.225 4.082 1.00 94.31 166 PHE A O 1
ATOM 1242 N N . ARG A 1 167 ? -1.655 -3.310 6.097 1.00 95.06 167 ARG A N 1
ATOM 1243 C CA . ARG A 1 167 ? -0.472 -2.453 6.130 1.00 95.06 167 ARG A CA 1
ATOM 1244 C C . ARG A 1 167 ? 0.817 -3.265 6.003 1.00 95.06 167 ARG A C 1
ATOM 1246 O O . ARG A 1 167 ? 1.688 -2.876 5.236 1.00 95.06 167 ARG A O 1
ATOM 1253 N N . THR A 1 168 ? 0.944 -4.386 6.719 1.00 96.56 168 THR A N 1
ATOM 1254 C CA . THR A 1 168 ? 2.125 -5.261 6.624 1.00 96.56 168 THR A CA 1
ATOM 1255 C C . THR A 1 168 ? 2.335 -5.794 5.210 1.00 96.56 168 THR A C 1
ATOM 1257 O O . THR A 1 168 ? 3.459 -5.753 4.712 1.00 96.56 168 THR A O 1
ATOM 1260 N N . LEU A 1 169 ? 1.273 -6.280 4.561 1.00 96.00 169 LEU A N 1
ATOM 1261 C CA . LEU A 1 169 ? 1.377 -6.795 3.199 1.00 96.00 169 LEU A CA 1
ATOM 1262 C C . LEU A 1 169 ? 1.653 -5.679 2.198 1.00 96.00 169 LEU A C 1
ATOM 1264 O O . LEU A 1 169 ? 2.613 -5.783 1.450 1.00 96.00 169 LEU A O 1
ATOM 1268 N N . LEU A 1 170 ? 0.899 -4.583 2.218 1.00 94.94 170 LEU A N 1
ATOM 1269 C CA . LEU A 1 170 ? 1.101 -3.497 1.260 1.00 94.94 170 LEU A CA 1
ATOM 1270 C C . LEU A 1 170 ? 2.525 -2.918 1.335 1.00 94.94 170 LEU A C 1
ATOM 1272 O O . LEU A 1 170 ? 3.169 -2.698 0.318 1.00 94.94 170 LEU A O 1
ATOM 1276 N N . GLU A 1 171 ? 3.069 -2.776 2.541 1.00 96.38 171 GLU A N 1
ATOM 1277 C CA . GLU A 1 171 ? 4.448 -2.330 2.751 1.00 96.38 171 GLU A CA 1
ATOM 1278 C C . GLU A 1 171 ? 5.484 -3.369 2.270 1.00 96.38 171 GLU A C 1
ATOM 1280 O O . GLU A 1 171 ? 6.535 -3.009 1.744 1.00 96.38 171 GLU A O 1
ATOM 1285 N N . SER A 1 172 ? 5.195 -4.669 2.393 1.00 97.56 172 SER A N 1
ATOM 1286 C CA . SER A 1 172 ? 6.022 -5.726 1.789 1.00 97.56 172 SER A CA 1
ATOM 1287 C C . SER A 1 172 ? 5.985 -5.699 0.260 1.00 97.56 172 SER A C 1
ATOM 1289 O O . SER A 1 172 ? 7.013 -5.910 -0.382 1.00 97.56 172 SER A O 1
ATOM 1291 N N . HIS A 1 173 ? 4.817 -5.430 -0.316 1.00 97.69 173 HIS A N 1
ATOM 1292 C CA . HIS A 1 173 ? 4.618 -5.306 -1.754 1.00 97.69 173 HIS A CA 1
ATOM 1293 C C . HIS A 1 173 ? 5.385 -4.113 -2.328 1.00 97.69 173 HIS A C 1
ATOM 1295 O O . HIS A 1 173 ? 6.216 -4.316 -3.208 1.00 97.69 173 HIS A O 1
ATOM 1301 N N . PHE A 1 174 ? 5.225 -2.915 -1.752 1.00 97.00 174 PHE A N 1
ATOM 1302 C CA . PHE A 1 174 ? 5.948 -1.721 -2.201 1.00 97.00 174 PHE A CA 1
ATOM 1303 C C . PHE A 1 174 ? 7.460 -1.928 -2.217 1.00 97.00 174 PHE A C 1
ATOM 1305 O O . PHE A 1 174 ? 8.114 -1.599 -3.200 1.00 97.00 174 PHE A O 1
ATOM 1312 N N . ARG A 1 175 ? 8.036 -2.524 -1.163 1.00 96.50 175 ARG A N 1
ATOM 1313 C CA . ARG A 1 175 ? 9.479 -2.817 -1.143 1.00 96.50 175 ARG A CA 1
ATOM 1314 C C . ARG A 1 175 ? 9.892 -3.785 -2.244 1.00 96.50 175 ARG A C 1
ATOM 1316 O O . ARG A 1 175 ? 10.964 -3.626 -2.826 1.00 96.50 175 ARG A O 1
ATOM 1323 N N . TYR A 1 176 ? 9.084 -4.815 -2.487 1.00 97.31 176 TYR A N 1
ATOM 1324 C CA . TYR A 1 176 ? 9.375 -5.792 -3.525 1.00 97.31 176 TYR A CA 1
ATOM 1325 C C . TYR A 1 176 ? 9.344 -5.124 -4.899 1.00 97.31 176 TYR A C 1
ATOM 1327 O O . TYR A 1 176 ? 10.344 -5.185 -5.612 1.00 97.31 176 TYR A O 1
ATOM 1335 N N . GLU A 1 177 ? 8.280 -4.395 -5.214 1.00 96.88 177 GLU A N 1
ATOM 1336 C CA . GLU A 1 177 ? 8.142 -3.670 -6.471 1.00 96.88 177 GLU A CA 1
ATOM 1337 C C . GLU A 1 177 ? 9.276 -2.656 -6.689 1.00 96.88 177 GLU A C 1
ATOM 1339 O O . GLU A 1 177 ? 9.991 -2.726 -7.690 1.00 96.88 177 GLU A O 1
ATOM 1344 N N . GLU A 1 178 ? 9.531 -1.784 -5.710 1.00 95.25 178 GLU A N 1
ATOM 1345 C CA . GLU A 1 178 ? 10.623 -0.803 -5.758 1.00 95.25 178 GLU A CA 1
ATOM 1346 C C . GLU A 1 178 ? 11.970 -1.468 -6.057 1.00 95.25 178 GLU A C 1
ATOM 1348 O O . GLU A 1 178 ? 12.733 -0.981 -6.893 1.00 95.25 178 GLU A O 1
ATOM 1353 N N . SER A 1 179 ? 12.253 -2.596 -5.395 1.00 93.94 179 SER A N 1
ATOM 1354 C CA . SER A 1 179 ? 13.521 -3.312 -5.549 1.00 93.94 179 SER A CA 1
ATOM 1355 C C . SER A 1 179 ? 13.671 -4.007 -6.899 1.00 93.94 179 SER A C 1
ATOM 1357 O O . SER A 1 179 ? 14.790 -4.123 -7.393 1.00 93.94 179 SER A O 1
ATOM 1359 N N . GLN A 1 180 ? 12.574 -4.499 -7.482 1.00 94.94 180 GLN A N 1
ATOM 1360 C CA . GLN A 1 180 ? 12.642 -5.307 -8.695 1.00 94.94 180 GLN A CA 1
ATOM 1361 C C . GLN A 1 180 ? 12.467 -4.479 -9.965 1.00 94.94 180 GLN A C 1
ATOM 1363 O O . GLN A 1 180 ? 13.128 -4.762 -10.962 1.00 94.94 180 GLN A O 1
ATOM 1368 N N . ILE A 1 181 ? 11.597 -3.466 -9.953 1.00 94.88 181 ILE A N 1
ATOM 1369 C CA . ILE A 1 181 ? 11.248 -2.718 -11.168 1.00 94.88 181 ILE A CA 1
ATOM 1370 C C . ILE A 1 181 ? 11.601 -1.233 -11.108 1.00 94.88 181 ILE A C 1
ATOM 1372 O O . ILE A 1 181 ? 11.656 -0.601 -12.160 1.00 94.88 181 ILE A O 1
ATOM 1376 N N . GLY A 1 182 ? 11.910 -0.677 -9.930 1.00 93.56 182 GLY A N 1
ATOM 1377 C CA . GLY A 1 182 ? 12.224 0.748 -9.779 1.00 93.56 182 GLY A CA 1
ATOM 1378 C C . GLY A 1 182 ? 13.315 1.210 -10.749 1.00 93.56 182 GLY A C 1
ATOM 1379 O O . GLY A 1 182 ? 13.088 2.076 -11.590 1.00 93.56 182 GLY A O 1
ATOM 1380 N N . THR A 1 183 ? 14.491 0.579 -10.717 1.00 92.25 183 THR A N 1
ATOM 1381 C CA . THR A 1 183 ? 15.578 0.909 -11.658 1.00 92.25 183 THR A CA 1
ATOM 1382 C C . THR A 1 183 ? 15.248 0.522 -13.104 1.00 92.25 183 THR A C 1
ATOM 1384 O O . THR A 1 183 ? 15.624 1.253 -14.022 1.00 92.25 183 THR A O 1
ATOM 1387 N N . ALA A 1 184 ? 14.502 -0.569 -13.317 1.00 93.81 184 ALA A N 1
ATOM 1388 C CA . ALA A 1 184 ? 14.086 -1.031 -14.644 1.00 93.81 184 ALA A CA 1
ATOM 1389 C C . ALA A 1 184 ? 13.303 0.048 -15.406 1.00 93.81 184 ALA A C 1
ATOM 1391 O O . ALA A 1 184 ? 13.580 0.305 -16.576 1.00 93.81 184 ALA A O 1
ATOM 1392 N N . LEU A 1 185 ? 12.376 0.729 -14.722 1.00 93.56 185 LEU A N 1
ATOM 1393 C CA . LEU A 1 185 ? 11.587 1.833 -15.281 1.00 93.56 185 LEU A CA 1
ATOM 1394 C C . LEU A 1 185 ? 12.493 2.930 -15.856 1.00 93.56 185 LEU A C 1
ATOM 1396 O O . LEU A 1 185 ? 12.304 3.394 -16.982 1.00 93.56 185 LEU A O 1
ATOM 1400 N N . GLY A 1 186 ? 13.536 3.301 -15.114 1.00 92.12 186 GLY A N 1
ATOM 1401 C CA . GLY A 1 186 ? 14.477 4.336 -15.527 1.00 92.12 186 GLY A CA 1
ATOM 1402 C C . GLY A 1 186 ? 15.461 3.916 -16.624 1.00 92.12 186 GLY A C 1
ATOM 1403 O O . GLY A 1 186 ? 15.842 4.765 -17.443 1.00 92.12 186 GLY A O 1
ATOM 1404 N N . VAL A 1 187 ? 15.862 2.640 -16.650 1.00 93.94 187 VAL A N 1
ATOM 1405 C CA . VAL A 1 187 ? 16.718 2.042 -17.694 1.00 93.94 187 VAL A CA 1
ATOM 1406 C C . VAL A 1 187 ? 15.965 1.939 -19.017 1.00 93.94 187 VAL A C 1
ATOM 1408 O O . VAL A 1 187 ? 16.488 2.334 -20.056 1.00 93.94 187 VAL A O 1
ATOM 1411 N N . HIS A 1 188 ? 14.717 1.475 -18.974 1.00 94.00 188 HIS A N 1
ATOM 1412 C CA . HIS A 1 188 ? 13.894 1.240 -20.164 1.00 94.00 188 HIS A CA 1
ATOM 1413 C C . HIS A 1 188 ? 13.069 2.456 -20.593 1.00 94.00 188 HIS A C 1
ATOM 1415 O O . HIS A 1 188 ? 12.302 2.377 -21.549 1.00 94.00 188 HIS A O 1
ATOM 1421 N N . HIS A 1 189 ? 13.239 3.597 -19.914 1.00 91.19 189 HIS A N 1
ATOM 1422 C CA . HIS A 1 189 ? 12.515 4.844 -20.181 1.00 91.19 189 HIS A CA 1
ATOM 1423 C C . HIS A 1 189 ? 10.983 4.688 -20.124 1.00 91.19 189 HIS A C 1
ATOM 1425 O O . HIS A 1 189 ? 10.249 5.367 -20.848 1.00 91.19 189 HIS A O 1
ATOM 1431 N N . VAL A 1 190 ? 10.503 3.806 -19.246 1.00 89.06 190 VAL A N 1
ATOM 1432 C CA . VAL A 1 190 ? 9.081 3.638 -18.943 1.00 89.06 190 VAL A CA 1
ATOM 1433 C C . VAL A 1 190 ? 8.717 4.667 -17.876 1.00 89.06 190 VAL A C 1
ATOM 1435 O O . VAL A 1 190 ? 9.206 4.614 -16.750 1.00 89.06 190 VAL A O 1
ATOM 1438 N N . MET A 1 191 ? 7.907 5.649 -18.265 1.00 75.00 191 MET A N 1
ATOM 1439 C CA . MET A 1 191 ? 7.557 6.780 -17.407 1.00 75.00 191 MET A CA 1
ATOM 1440 C C . MET A 1 191 ? 6.333 6.453 -16.554 1.00 75.00 191 MET A C 1
ATOM 1442 O O . MET A 1 191 ? 5.324 5.984 -17.083 1.00 75.00 191 MET A O 1
ATOM 1446 N N . VAL A 1 192 ? 6.453 6.750 -15.262 1.00 63.91 192 VAL A N 1
ATOM 1447 C CA . VAL A 1 192 ? 5.387 6.703 -14.253 1.00 63.91 192 VAL A CA 1
ATOM 1448 C C . VAL A 1 192 ? 4.704 8.066 -14.166 1.00 63.91 192 VAL A C 1
ATOM 1450 O O . VAL A 1 192 ? 5.436 9.080 -14.272 1.00 63.91 192 VAL A O 1
#

Foldseek 3Di:
DDDDQDDDPLVPQDFFDDPVVFDPQLLVQLCVLVVLVVVLVVLLVQLLVLLVQLLVCLVPLVSNVVSLVSNLLSLCLCAADDPDDDDPSNVSNCRNVVVVCCCLVAVLVLLCVQDVRCVRNSVVLNVLSVSLNVLSPVLVVLSVVCVVDPNDVVSSVVNSVSSVSSSVSSVVSSVSCCRRCSSSCSVSVPHD